Protein AF-A0A350I7C7-F1 (afdb_monomer_lite)

pLDDT: mean 84.11, std 18.0, range [28.62, 98.44]

Radius of gyration: 29.71 Å; chains: 1; bounding box: 109×63×68 Å

Sequence (346 aa):
MQRTIKSIFLLLIISANSYGQNIDKAFFDEANTFFQQYVTEGRVNYKSLQATGDLVPLIIKVEKANLDGTDEETSKAFYLNAYNLYVIYLVLRDYPLQSVQDIPGFFDKNKINVAGNKVTLNQLEKDFILKPFNDSRIHFVLICGAIGCPPITNFAYSPEKLEAQLEQQTRTALNEFTFIRTTGDKTEISQIFKWYIEDFGGTKSRIIDYINNYRSIPISKNTSYYPYDWTLNDTNLTDAPSSEDKKSSTSIGNNERRYVVSSAIPIGSYEIKIFNNLYSQKTGSDGILIDRSSFFTTTITALYGFTNRLNVGINTRWRKVRNHALPSLAFAVFGSGEDGGSRSGF

Secondary structure (DSSP, 8-state):
------------------PPEEP-HHHHHHHHHHHHHHEETTEE-HHHHHHH-THHHHHHHHHHEE-TT--HHHHHHHHHHHHHHHHHHHHHHT-S-S-GGGSTTTTTT-EEEETTEEEEHHHIIIIIIIHHH--GGGGGT---SBTTSPPPPSS---GGGHHHHHHHHHHHHHH-TTTEEEETTEEEE-THHHHTGGGGTSSHHHHHHHHHHH-SSPPPS-EEEPPP--SB-BTTS----SSS---------S--------PPPPTT-EEEEEEEEEEEEEEEETTEEEEEEEEEEEEEEEEEEEETTEEEEEEEEEEEEEEEESS--GGGGG---SSS-EEEE-

Foldseek 3Di:
DDDDDDDDDDDPPPPPPLQQDEDDPVLQVLLLVVLLVAADPLFGALVVCLVPVSLVVSLVNQQRYDCVPPDPLAQQLSLLSNLQSVLSVLPSVVPPDFFCVVPPCQAHPDWGHGNNDTDGSVCSCPVRHCVPPLALLSQQAGDNQFPLGNRHDSHGQDSVCNVVVSLVSLLVQLADCSAWPDDPQEIEHECSCVVPVVSQPNDLVSVQVSSQVRYPDRHDSRYHYDDGTRTGRHPPDPDDPPDDDPDDDDDDDDDDDPPPPDFQDAAADKDKDKDKDKDKDFDDPPPDGWKMKIKIKIKIWMWHRNDRHDIDIDIDMKMKIWMATPPDDSCCSVDDDPGTDMDIDD

Structure (mmCIF, N/CA/C/O backbone):
data_AF-A0A350I7C7-F1
#
_entry.id   AF-A0A350I7C7-F1
#
loop_
_atom_site.group_PDB
_atom_site.id
_atom_site.type_symbol
_atom_site.label_atom_id
_atom_site.label_alt_id
_atom_site.label_comp_id
_atom_site.label_asym_id
_atom_site.label_entity_id
_atom_site.label_seq_id
_atom_site.pdbx_PDB_ins_code
_atom_site.Cartn_x
_atom_site.Cartn_y
_atom_site.Cartn_z
_atom_site.occupancy
_atom_site.B_iso_or_equiv
_atom_site.auth_seq_id
_atom_site.auth_comp_id
_atom_site.auth_asym_id
_atom_site.auth_atom_id
_atom_site.pdbx_PDB_model_num
ATOM 1 N N . MET A 1 1 ? 63.912 -35.005 -32.478 1.00 42.75 1 MET A N 1
ATOM 2 C CA . MET A 1 1 ? 63.649 -33.551 -32.400 1.00 42.75 1 MET A CA 1
ATOM 3 C C . MET A 1 1 ? 62.145 -33.329 -32.581 1.00 42.75 1 MET A C 1
ATOM 5 O O . MET A 1 1 ? 61.678 -33.183 -33.699 1.00 42.75 1 MET A O 1
ATOM 9 N N . GLN A 1 2 ? 61.367 -33.451 -31.498 1.00 40.28 2 GLN A N 1
ATOM 10 C CA . GLN A 1 2 ? 59.903 -33.311 -31.507 1.00 40.28 2 GLN A CA 1
ATOM 11 C C . GLN A 1 2 ? 59.530 -31.829 -31.370 1.00 40.28 2 GLN A C 1
ATOM 13 O O . GLN A 1 2 ? 59.899 -31.189 -30.390 1.00 40.28 2 GLN A O 1
ATOM 18 N N . ARG A 1 3 ? 58.811 -31.282 -32.355 1.00 43.59 3 ARG A N 1
ATOM 19 C CA . ARG A 1 3 ? 58.203 -29.947 -32.282 1.00 43.59 3 ARG A CA 1
ATOM 20 C C . ARG A 1 3 ? 56.790 -30.085 -31.722 1.00 43.59 3 ARG A C 1
ATOM 22 O O . ARG A 1 3 ? 55.897 -30.571 -32.406 1.00 43.59 3 ARG A O 1
ATOM 29 N N . THR A 1 4 ? 56.598 -29.674 -30.476 1.00 46.69 4 THR A N 1
ATOM 30 C CA . THR A 1 4 ? 55.286 -29.538 -29.842 1.00 46.69 4 THR A CA 1
ATOM 31 C C . THR A 1 4 ? 54.652 -28.213 -30.270 1.00 46.69 4 THR A C 1
ATOM 33 O O . THR A 1 4 ? 55.129 -27.137 -29.921 1.00 46.69 4 THR A O 1
ATOM 36 N N . ILE A 1 5 ? 53.574 -28.283 -31.053 1.00 51.66 5 ILE A N 1
ATOM 37 C CA . ILE A 1 5 ? 52.717 -27.132 -31.359 1.00 51.66 5 ILE A CA 1
ATOM 38 C C . ILE A 1 5 ? 51.760 -26.967 -30.174 1.00 51.66 5 ILE A C 1
ATOM 40 O O . ILE A 1 5 ? 50.870 -27.789 -29.968 1.00 51.66 5 ILE A O 1
ATOM 44 N N . LYS A 1 6 ? 51.969 -25.930 -29.358 1.00 45.12 6 LYS A N 1
ATOM 45 C CA . LYS A 1 6 ? 51.008 -25.505 -28.334 1.00 45.12 6 LYS A CA 1
ATOM 46 C C . LYS A 1 6 ? 49.995 -24.568 -28.991 1.00 45.12 6 LYS A C 1
ATOM 48 O O . LYS A 1 6 ? 50.299 -23.400 -29.213 1.00 45.12 6 LYS A O 1
ATOM 53 N N . SER A 1 7 ? 48.807 -25.076 -29.304 1.00 48.84 7 SER A N 1
ATOM 54 C CA . SER A 1 7 ? 47.671 -24.238 -29.697 1.00 48.84 7 SER A CA 1
ATOM 55 C C . SER A 1 7 ? 47.144 -23.500 -28.466 1.00 48.84 7 SER A C 1
ATOM 57 O O . SER A 1 7 ? 46.640 -24.114 -27.528 1.00 48.84 7 SER A O 1
ATOM 59 N N . ILE A 1 8 ? 47.305 -22.179 -28.459 1.00 53.03 8 ILE A N 1
ATOM 60 C CA . ILE A 1 8 ? 46.748 -21.272 -27.453 1.00 53.03 8 ILE A CA 1
ATOM 61 C C . ILE A 1 8 ? 45.269 -21.065 -27.792 1.00 53.03 8 ILE A C 1
ATOM 63 O O . ILE A 1 8 ? 44.942 -20.515 -28.841 1.00 53.03 8 ILE A O 1
ATOM 67 N N . PHE A 1 9 ? 44.377 -21.524 -26.916 1.00 47.03 9 PHE A N 1
ATOM 68 C CA . PHE A 1 9 ? 42.946 -21.237 -26.994 1.00 47.03 9 PHE A CA 1
ATOM 69 C C . PHE A 1 9 ? 42.705 -19.859 -26.360 1.00 47.03 9 PHE A C 1
ATOM 71 O O . PHE A 1 9 ? 42.801 -19.706 -25.143 1.00 47.03 9 PHE A O 1
ATOM 78 N N . LEU A 1 10 ? 42.456 -18.839 -27.183 1.00 47.00 10 LEU A N 1
ATOM 79 C CA . LEU A 1 10 ? 42.085 -17.503 -26.719 1.00 47.00 10 LEU A CA 1
ATOM 80 C C . LEU A 1 10 ? 40.596 -17.518 -26.345 1.00 47.00 10 LEU A C 1
ATOM 82 O O . LEU A 1 10 ? 39.730 -17.523 -27.218 1.00 47.00 10 LEU A O 1
ATOM 86 N N . LEU A 1 11 ? 40.299 -17.567 -25.045 1.00 46.19 11 LEU A N 1
ATOM 87 C CA . LEU A 1 11 ? 38.938 -17.463 -24.526 1.00 46.19 11 LEU A CA 1
ATOM 88 C C . LEU A 1 11 ? 38.479 -16.000 -24.649 1.00 46.19 11 LEU A C 1
ATOM 90 O O . LEU A 1 11 ? 38.902 -15.141 -23.877 1.00 46.19 11 LEU A O 1
ATOM 94 N N . LEU A 1 12 ? 37.648 -15.707 -25.650 1.00 46.69 12 LEU A N 1
ATOM 95 C CA . LEU A 1 12 ? 37.041 -14.390 -25.830 1.00 46.69 12 LEU A CA 1
ATOM 96 C C . LEU A 1 12 ? 35.947 -14.208 -24.761 1.00 46.69 12 LEU A C 1
ATOM 98 O O . LEU A 1 12 ? 34.833 -14.709 -24.906 1.00 46.69 12 LEU A O 1
ATOM 102 N N . ILE A 1 13 ? 36.271 -13.531 -23.659 1.00 49.91 13 ILE A N 1
ATOM 103 C CA . ILE A 1 13 ? 35.278 -13.121 -22.659 1.00 49.91 13 ILE A CA 1
ATOM 104 C C . ILE A 1 13 ? 34.537 -11.914 -23.237 1.00 49.91 13 ILE A C 1
ATOM 106 O O . ILE A 1 13 ? 35.019 -10.785 -23.171 1.00 49.91 13 ILE A O 1
ATOM 110 N N . ILE A 1 14 ? 33.375 -12.158 -23.841 1.00 50.31 14 ILE A N 1
ATOM 111 C CA . ILE A 1 14 ? 32.436 -11.098 -24.213 1.00 50.31 14 ILE A CA 1
ATOM 112 C C . ILE A 1 14 ? 31.751 -10.648 -22.920 1.00 50.31 14 ILE A C 1
ATOM 114 O O . ILE A 1 14 ? 30.782 -11.257 -22.469 1.00 50.31 14 ILE A O 1
ATOM 118 N N . SER A 1 15 ? 32.275 -9.600 -22.288 1.00 47.41 15 SER A N 1
ATOM 119 C CA . SER A 1 15 ? 31.561 -8.883 -21.235 1.00 47.41 15 SER A CA 1
ATOM 120 C C . SER A 1 15 ? 30.437 -8.071 -21.879 1.00 47.41 15 SER A C 1
ATOM 122 O O . SER A 1 15 ? 30.645 -6.979 -22.404 1.00 47.41 15 SER A O 1
ATOM 124 N N . ALA A 1 16 ? 29.221 -8.616 -21.862 1.00 46.81 16 ALA A N 1
ATOM 125 C CA . ALA A 1 16 ? 28.029 -7.838 -22.160 1.00 46.81 16 ALA A CA 1
ATOM 126 C C . ALA A 1 16 ? 27.806 -6.845 -21.009 1.00 46.81 16 ALA A C 1
ATOM 128 O O . ALA A 1 16 ? 27.255 -7.201 -19.967 1.00 46.81 16 ALA A O 1
ATOM 129 N N . ASN A 1 17 ? 28.257 -5.601 -21.182 1.00 44.72 17 ASN A N 1
ATOM 130 C CA . ASN A 1 17 ? 27.820 -4.503 -20.327 1.00 44.72 17 ASN A CA 1
ATOM 131 C C . ASN A 1 17 ? 26.314 -4.325 -20.559 1.00 44.72 17 ASN A C 1
A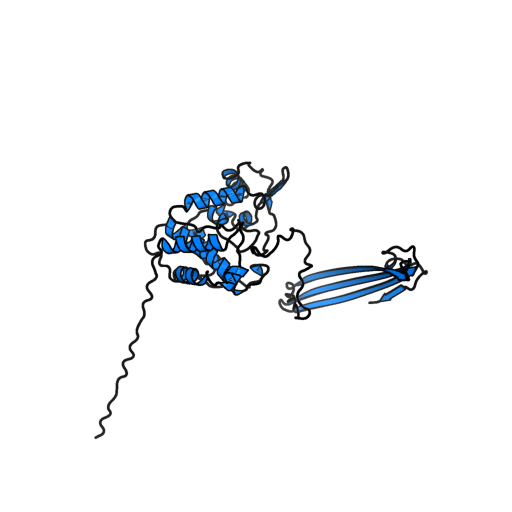TOM 133 O O . ASN A 1 17 ? 25.891 -3.849 -21.612 1.00 44.72 17 ASN A O 1
ATOM 137 N N . SER A 1 18 ? 25.496 -4.771 -19.605 1.00 49.12 18 SER A N 1
ATOM 138 C CA . SER A 1 18 ? 24.079 -4.417 -19.586 1.00 49.12 18 SER A CA 1
ATOM 139 C C . SER A 1 18 ? 23.982 -2.963 -19.145 1.00 49.12 18 SER A C 1
ATOM 141 O O . SER A 1 18 ? 24.075 -2.669 -17.958 1.00 49.12 18 SER A O 1
ATOM 143 N N . TYR A 1 19 ? 23.854 -2.052 -20.106 1.00 58.09 19 TYR A N 1
ATOM 144 C CA . TYR A 1 19 ? 23.500 -0.668 -19.817 1.00 58.09 19 TYR A CA 1
ATOM 145 C C . TYR A 1 19 ? 22.056 -0.646 -19.303 1.00 58.09 19 TYR A C 1
ATOM 147 O O . TYR A 1 19 ? 21.160 -1.187 -19.960 1.00 58.09 19 TYR A O 1
ATOM 155 N N . GLY A 1 20 ? 21.842 -0.078 -18.114 1.00 60.91 20 GLY A N 1
ATOM 156 C CA . GLY A 1 20 ? 20.496 0.181 -17.607 1.00 60.91 20 GLY A CA 1
ATOM 157 C C . GLY A 1 20 ? 19.738 1.082 -18.581 1.00 60.91 20 GLY A C 1
ATOM 158 O O . GLY A 1 20 ? 20.328 1.963 -19.209 1.00 60.91 20 GLY A O 1
ATOM 159 N N . GLN A 1 21 ? 18.444 0.829 -18.756 1.00 76.12 21 GLN A N 1
ATOM 160 C CA . GLN A 1 21 ? 17.600 1.660 -19.610 1.00 76.12 21 GLN A CA 1
ATOM 161 C C . GLN A 1 21 ? 17.190 2.893 -18.814 1.00 76.12 21 GLN A C 1
ATOM 163 O O . GLN A 1 21 ? 16.635 2.757 -17.723 1.00 76.12 21 GLN A O 1
ATOM 168 N N . ASN A 1 22 ? 17.473 4.083 -19.346 1.00 83.81 22 ASN A N 1
ATOM 169 C CA . ASN A 1 22 ? 17.007 5.321 -18.731 1.00 83.81 22 ASN A CA 1
ATOM 170 C C . ASN A 1 22 ? 15.485 5.276 -18.615 1.00 83.81 22 ASN A C 1
ATOM 172 O O . ASN A 1 22 ? 14.801 4.903 -19.570 1.00 83.81 22 ASN A O 1
ATOM 176 N N . ILE A 1 23 ? 14.975 5.644 -17.443 1.00 89.00 23 ILE A N 1
ATOM 177 C CA . ILE A 1 23 ? 13.536 5.768 -17.257 1.00 89.00 23 ILE A CA 1
ATOM 178 C C . ILE A 1 23 ? 13.017 6.936 -18.082 1.00 89.00 23 ILE A C 1
ATOM 180 O O . ILE A 1 23 ? 13.566 8.036 -18.062 1.00 89.00 23 ILE A O 1
ATOM 184 N N . ASP A 1 24 ? 11.955 6.664 -18.828 1.00 86.81 24 ASP A N 1
ATOM 185 C CA . ASP A 1 24 ? 11.318 7.600 -19.730 1.00 86.81 24 ASP A CA 1
ATOM 186 C C . ASP A 1 24 ? 9.796 7.595 -19.540 1.00 86.81 24 ASP A C 1
ATOM 188 O O . ASP A 1 24 ? 9.221 6.840 -18.748 1.00 86.81 24 ASP A O 1
ATOM 192 N N . LYS A 1 25 ? 9.124 8.456 -20.304 1.00 91.12 25 LYS A N 1
ATOM 193 C CA . LYS A 1 25 ? 7.667 8.580 -20.285 1.00 91.12 25 LYS A CA 1
ATOM 194 C C . LYS A 1 25 ? 6.950 7.258 -20.607 1.00 91.12 25 LYS A C 1
ATOM 196 O O . LYS A 1 25 ? 5.861 7.021 -20.086 1.00 91.12 25 LYS A O 1
ATOM 201 N N . ALA A 1 26 ? 7.552 6.388 -21.422 1.00 94.25 26 ALA A N 1
ATOM 202 C CA . ALA A 1 26 ? 6.921 5.141 -21.841 1.00 94.25 26 ALA A CA 1
ATOM 203 C C . ALA A 1 26 ? 6.707 4.185 -20.661 1.00 94.25 26 ALA A C 1
ATOM 205 O O . ALA A 1 26 ? 5.665 3.537 -20.589 1.00 94.25 26 ALA A O 1
ATOM 206 N N . PHE A 1 27 ? 7.638 4.133 -19.699 1.00 96.56 27 PHE A N 1
ATOM 207 C CA . PHE A 1 27 ? 7.435 3.358 -18.470 1.00 96.56 27 PHE A CA 1
ATOM 208 C C . PHE A 1 27 ? 6.174 3.800 -17.712 1.00 96.56 27 PHE A C 1
ATOM 210 O O . PHE A 1 27 ? 5.351 2.960 -17.347 1.00 96.56 27 PHE A O 1
ATOM 217 N N . PHE A 1 28 ? 5.998 5.107 -17.506 1.00 97.75 28 PHE A N 1
ATOM 218 C CA . PHE A 1 28 ? 4.852 5.642 -16.767 1.00 97.75 28 PHE A CA 1
ATOM 219 C C . PHE A 1 28 ? 3.529 5.432 -17.512 1.00 97.75 28 PHE A C 1
ATOM 221 O O . PHE A 1 28 ? 2.530 5.077 -16.887 1.00 97.75 28 PHE A O 1
ATOM 228 N N . ASP A 1 29 ? 3.517 5.591 -18.838 1.00 97.75 29 ASP A N 1
ATOM 229 C CA . ASP A 1 29 ? 2.324 5.365 -19.665 1.00 97.75 29 ASP A CA 1
ATOM 230 C C . ASP A 1 29 ? 1.901 3.882 -19.671 1.00 97.75 29 ASP A C 1
ATOM 232 O O . ASP A 1 29 ? 0.713 3.560 -19.552 1.00 97.75 29 ASP A O 1
ATOM 236 N N . GLU A 1 30 ? 2.864 2.962 -19.764 1.00 97.69 30 GLU A N 1
ATOM 237 C CA . GLU A 1 30 ? 2.604 1.520 -19.699 1.00 97.69 30 GLU A CA 1
ATOM 238 C C . GLU A 1 30 ? 2.144 1.087 -18.305 1.00 97.69 30 GLU A C 1
ATOM 240 O O . GLU A 1 30 ? 1.166 0.349 -18.187 1.00 97.69 30 GLU A O 1
ATOM 245 N N . ALA A 1 31 ? 2.787 1.586 -17.242 1.00 97.94 31 ALA A N 1
ATOM 246 C CA . ALA A 1 31 ? 2.350 1.339 -15.871 1.00 97.94 31 ALA A CA 1
ATOM 247 C C . ALA A 1 31 ? 0.932 1.884 -15.642 1.00 97.94 31 ALA A C 1
ATOM 249 O O . ALA A 1 31 ? 0.103 1.223 -15.020 1.00 97.94 31 ALA A O 1
ATOM 250 N N . ASN A 1 32 ? 0.613 3.061 -16.189 1.00 98.19 32 ASN A N 1
ATOM 251 C CA . ASN A 1 32 ? -0.726 3.629 -16.102 1.00 98.19 32 ASN A CA 1
ATOM 252 C C . ASN A 1 32 ? -1.760 2.745 -16.807 1.00 98.19 32 ASN A C 1
ATOM 254 O O . ASN A 1 32 ? -2.805 2.455 -16.232 1.00 98.19 32 ASN A O 1
ATOM 258 N N . THR A 1 33 ? -1.453 2.283 -18.020 1.00 97.94 33 THR A N 1
ATOM 259 C CA . THR A 1 33 ? -2.317 1.361 -18.775 1.00 97.94 33 THR A CA 1
ATOM 260 C C . THR A 1 33 ? -2.553 0.070 -17.991 1.00 97.94 33 THR A C 1
ATOM 262 O O . THR A 1 33 ? -3.688 -0.387 -17.869 1.00 97.94 33 THR A O 1
ATOM 265 N N . PHE A 1 34 ? -1.498 -0.474 -17.381 1.00 97.88 34 PHE A N 1
ATOM 266 C CA . PHE A 1 34 ? -1.583 -1.644 -16.517 1.00 97.88 34 PHE A CA 1
ATOM 267 C C . PHE A 1 34 ? -2.532 -1.422 -15.331 1.00 97.88 34 PHE A C 1
ATOM 269 O O . PHE A 1 34 ? -3.446 -2.220 -15.121 1.00 97.88 34 PHE A O 1
ATOM 276 N N . PHE A 1 35 ? -2.368 -0.332 -14.573 1.00 97.31 35 PHE A N 1
ATOM 277 C CA . PHE A 1 35 ? -3.246 -0.062 -13.432 1.00 97.31 35 PHE A CA 1
ATOM 278 C C . PHE A 1 35 ? -4.694 0.181 -13.871 1.00 97.31 35 PHE A C 1
ATOM 280 O O . PHE A 1 35 ? -5.605 -0.332 -13.231 1.00 97.31 35 PHE A O 1
ATOM 287 N N . GLN A 1 36 ? -4.929 0.874 -14.986 1.00 96.62 36 GLN A N 1
ATOM 288 C CA . GLN A 1 36 ? -6.281 1.079 -15.522 1.00 96.62 36 GLN A CA 1
ATOM 289 C C . GLN A 1 36 ? -6.973 -0.233 -15.901 1.00 96.62 36 GLN A C 1
ATOM 291 O O . GLN A 1 36 ? -8.180 -0.369 -15.716 1.00 96.62 36 GLN A O 1
ATOM 296 N N . GLN A 1 37 ? -6.216 -1.193 -16.431 1.00 96.38 37 GLN A N 1
ATOM 297 C CA . GLN A 1 37 ? -6.746 -2.479 -16.872 1.00 96.38 37 GLN A CA 1
ATOM 298 C C . GLN A 1 37 ? -7.011 -3.441 -15.708 1.00 96.38 37 GLN A C 1
ATOM 300 O O . GLN A 1 37 ? -7.988 -4.189 -15.740 1.00 96.38 37 GLN A O 1
ATOM 305 N N . TYR A 1 38 ? -6.140 -3.448 -14.696 1.00 95.94 38 TYR A N 1
ATOM 306 C CA . TYR A 1 38 ? -6.142 -4.476 -13.651 1.00 95.94 38 TYR A CA 1
ATOM 307 C C . TYR A 1 38 ? -6.620 -4.000 -12.284 1.00 95.94 38 TYR A C 1
ATOM 309 O O . TYR A 1 38 ? -6.814 -4.842 -11.406 1.00 95.94 38 TYR A O 1
ATOM 317 N N . VAL A 1 39 ? -6.825 -2.696 -12.088 1.00 94.75 39 VAL A N 1
ATOM 318 C CA . VAL A 1 39 ? -7.320 -2.137 -10.828 1.00 94.75 39 VAL A CA 1
ATOM 319 C C . VAL A 1 39 ? -8.720 -1.574 -11.004 1.00 94.75 39 VAL A C 1
ATOM 321 O O . VAL A 1 39 ? -8.991 -0.756 -11.880 1.00 94.75 39 VAL A O 1
ATOM 324 N N . THR A 1 40 ? -9.631 -1.989 -10.134 1.00 91.50 40 THR A N 1
ATOM 325 C CA . THR A 1 40 ? -11.010 -1.498 -10.095 1.00 91.50 40 THR A CA 1
ATOM 326 C C . THR A 1 40 ? -11.436 -1.364 -8.640 1.00 91.50 40 THR A C 1
ATOM 328 O O . THR A 1 40 ? -11.191 -2.267 -7.846 1.00 91.50 40 THR A O 1
ATOM 331 N N . GLU A 1 41 ? -12.020 -0.216 -8.281 1.00 85.81 41 GLU A N 1
ATOM 332 C CA . GLU A 1 41 ? -12.527 0.062 -6.923 1.00 85.81 41 GLU A CA 1
ATOM 333 C C . GLU A 1 41 ? -11.509 -0.231 -5.803 1.00 85.81 41 GLU A C 1
ATOM 335 O O . GLU A 1 41 ? -11.836 -0.792 -4.759 1.00 85.81 41 GLU A O 1
ATOM 340 N N . GLY A 1 42 ? -10.236 0.120 -6.019 1.00 86.44 42 GLY A N 1
ATOM 341 C CA . GLY A 1 42 ? -9.201 -0.091 -5.005 1.00 86.44 42 GLY A CA 1
ATOM 342 C C . GLY A 1 42 ? -8.706 -1.530 -4.870 1.00 86.44 42 GLY A C 1
ATOM 343 O O . GLY A 1 42 ? -8.018 -1.840 -3.896 1.00 86.44 42 GLY A O 1
ATOM 344 N N . ARG A 1 43 ? -9.042 -2.412 -5.819 1.00 91.38 43 ARG A N 1
ATOM 345 C CA . ARG A 1 43 ? -8.697 -3.841 -5.808 1.00 91.38 43 ARG A CA 1
ATOM 346 C C . ARG A 1 43 ? -8.057 -4.273 -7.111 1.00 91.38 43 ARG A C 1
ATOM 348 O O . ARG A 1 43 ? -8.335 -3.707 -8.163 1.00 91.38 43 ARG A O 1
ATOM 355 N N . VAL A 1 44 ? -7.233 -5.313 -7.040 1.00 94.19 44 VAL A N 1
ATOM 356 C CA . VAL A 1 44 ? -6.503 -5.863 -8.185 1.00 94.19 44 VAL A CA 1
ATOM 357 C C . VAL A 1 44 ? -7.200 -7.124 -8.695 1.00 94.19 44 VAL A C 1
ATOM 359 O O . VAL A 1 44 ? -7.584 -8.002 -7.921 1.00 94.19 44 VAL A O 1
ATOM 362 N N . ASN A 1 45 ? -7.338 -7.253 -10.012 1.00 94.56 45 ASN A N 1
ATOM 363 C CA . ASN A 1 45 ? -7.839 -8.464 -10.657 1.00 94.56 45 ASN A CA 1
ATOM 364 C C . ASN A 1 45 ? -6.710 -9.483 -10.876 1.00 94.56 45 ASN A C 1
ATOM 366 O O . ASN A 1 45 ? -6.243 -9.706 -11.997 1.00 94.56 45 ASN A O 1
ATOM 370 N N . TYR A 1 46 ? -6.270 -10.110 -9.780 1.00 94.12 46 TYR A N 1
ATOM 371 C CA . TYR A 1 46 ? -5.177 -11.088 -9.791 1.00 94.12 46 TYR A CA 1
ATOM 372 C C . TYR A 1 46 ? -5.461 -12.287 -10.700 1.00 94.12 46 TYR A C 1
ATOM 374 O O . TYR A 1 46 ? -4.563 -12.752 -11.401 1.00 94.12 46 TYR A O 1
ATOM 382 N N . LYS A 1 47 ? -6.716 -12.749 -10.753 1.00 92.06 47 LYS A N 1
ATOM 383 C CA . LYS A 1 47 ? -7.131 -13.864 -11.611 1.00 92.06 47 LYS A CA 1
ATOM 384 C C . LYS A 1 47 ? -6.912 -13.571 -13.095 1.00 92.06 47 LYS A C 1
ATOM 386 O O . LYS A 1 47 ? -6.367 -14.412 -13.805 1.00 92.06 47 LYS A O 1
ATOM 391 N N . SER A 1 48 ? -7.331 -12.395 -13.571 1.00 92.31 48 SER A N 1
ATOM 392 C CA . SER A 1 48 ? -7.104 -12.003 -14.967 1.00 92.31 48 SER A CA 1
ATOM 393 C C . SER A 1 48 ? -5.617 -11.841 -15.256 1.00 92.31 48 SER A C 1
ATOM 395 O O . SER A 1 48 ? -5.141 -12.268 -16.303 1.00 92.31 48 SER A O 1
ATOM 397 N N . LEU A 1 49 ? -4.879 -11.252 -14.317 1.00 92.25 49 LEU A N 1
ATOM 398 C CA . LEU A 1 49 ? -3.464 -10.967 -14.495 1.00 92.25 49 LEU A CA 1
ATOM 399 C C . LEU A 1 49 ? -2.592 -12.236 -14.517 1.00 92.25 49 LEU A C 1
ATOM 401 O O . LEU A 1 49 ? -1.626 -12.305 -15.275 1.00 92.25 49 LEU A O 1
ATOM 405 N N . GLN A 1 50 ? -2.963 -13.269 -13.750 1.00 91.00 50 GLN A N 1
ATOM 406 C CA . GLN A 1 50 ? -2.316 -14.586 -13.799 1.00 91.00 50 GLN A CA 1
ATOM 407 C C . GLN A 1 50 ? -2.450 -15.247 -15.184 1.00 91.00 50 GLN A C 1
ATOM 409 O O . GLN A 1 50 ? -1.565 -15.999 -15.585 1.00 91.00 50 GLN A O 1
ATOM 414 N N . ALA A 1 51 ? -3.530 -14.967 -15.921 1.00 87.69 51 ALA A N 1
ATOM 415 C CA . ALA A 1 51 ? -3.773 -15.554 -17.236 1.00 87.69 51 ALA A CA 1
ATOM 416 C C . ALA A 1 51 ? -3.013 -14.849 -18.374 1.00 87.69 51 ALA A C 1
ATOM 418 O O . ALA A 1 51 ? -2.633 -15.506 -19.341 1.00 87.69 51 ALA A O 1
ATOM 419 N N . THR A 1 52 ? -2.805 -13.533 -18.278 1.00 91.25 52 THR A N 1
ATOM 420 C CA . THR A 1 52 ? -2.184 -12.727 -19.346 1.00 91.25 52 THR A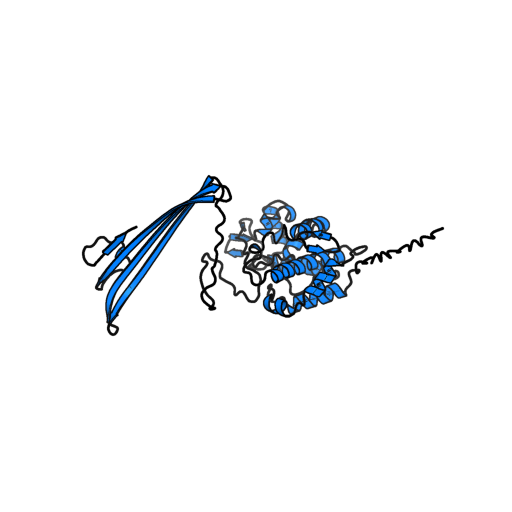 CA 1
ATOM 421 C C . THR A 1 52 ? -0.671 -12.595 -19.192 1.00 91.25 52 THR A C 1
ATOM 423 O O . THR A 1 52 ? 0.053 -12.632 -20.183 1.00 91.25 52 THR A O 1
ATOM 426 N N . GLY A 1 53 ? -0.171 -12.481 -17.955 1.00 88.94 53 GLY A N 1
ATOM 427 C CA . GLY A 1 53 ? 1.252 -12.254 -17.686 1.00 88.94 53 GLY A CA 1
ATOM 428 C C . GLY A 1 53 ? 1.727 -10.818 -17.951 1.00 88.94 53 GLY A C 1
ATOM 429 O O . GLY A 1 53 ? 2.933 -10.569 -17.945 1.00 88.94 53 GLY A O 1
ATOM 430 N N . ASP A 1 54 ? 0.803 -9.868 -18.124 1.00 93.12 54 ASP A N 1
ATOM 431 C CA . ASP A 1 54 ? 1.084 -8.478 -18.530 1.00 93.12 54 ASP A CA 1
ATOM 432 C C . ASP A 1 54 ? 1.984 -7.697 -17.555 1.00 93.12 54 ASP A C 1
ATOM 434 O O . ASP A 1 54 ? 2.560 -6.674 -17.918 1.00 93.12 54 ASP A O 1
ATOM 438 N N . LEU A 1 55 ? 2.145 -8.173 -16.316 1.00 96.00 55 LEU A N 1
ATOM 439 C CA . LEU A 1 55 ? 3.021 -7.546 -15.323 1.00 96.00 55 LEU A CA 1
ATOM 440 C C . LEU A 1 55 ? 4.515 -7.785 -15.600 1.00 96.00 55 LEU A C 1
ATOM 442 O O . LEU A 1 55 ? 5.352 -6.961 -15.237 1.00 96.00 55 LEU A O 1
ATOM 446 N N . VAL A 1 56 ? 4.878 -8.905 -16.233 1.00 95.94 56 VAL A N 1
ATOM 447 C CA . VAL A 1 56 ? 6.286 -9.319 -16.380 1.00 95.94 56 VAL A CA 1
ATOM 448 C C . VAL A 1 56 ? 7.132 -8.293 -17.154 1.00 95.94 56 VAL A C 1
ATOM 450 O O . VAL A 1 56 ? 8.222 -7.966 -16.676 1.00 95.94 56 VAL A O 1
ATOM 453 N N . PRO A 1 57 ? 6.676 -7.726 -18.291 1.00 95.88 57 PRO A N 1
ATOM 454 C CA . PRO A 1 57 ? 7.432 -6.692 -19.001 1.00 95.88 57 PRO A CA 1
ATOM 455 C C . PRO A 1 57 ? 7.722 -5.450 -18.148 1.00 95.88 57 PRO A C 1
ATOM 457 O O . PRO A 1 57 ? 8.839 -4.932 -18.187 1.00 95.88 57 PRO A O 1
ATOM 460 N N . LEU A 1 58 ? 6.756 -5.007 -17.336 1.00 97.19 58 LEU A N 1
ATOM 461 C CA . LEU A 1 58 ? 6.930 -3.868 -16.432 1.00 97.19 58 LEU A CA 1
ATOM 462 C C . LEU A 1 58 ? 7.953 -4.168 -15.336 1.00 97.19 58 LEU A C 1
ATOM 464 O O . LEU A 1 58 ? 8.811 -3.332 -15.064 1.00 97.19 58 LEU A O 1
ATOM 468 N N . ILE A 1 59 ? 7.922 -5.373 -14.759 1.00 97.94 59 ILE A N 1
ATOM 469 C CA . ILE A 1 59 ? 8.926 -5.795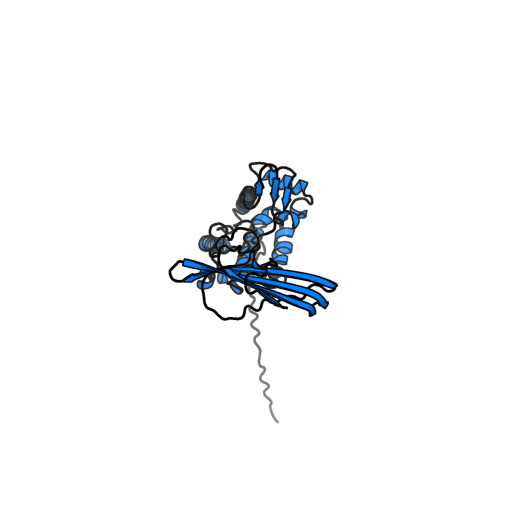 -13.775 1.00 97.94 59 ILE A CA 1
ATOM 470 C C . ILE A 1 59 ? 10.325 -5.774 -14.393 1.00 97.94 59 ILE A C 1
ATOM 472 O O . ILE A 1 59 ? 11.228 -5.186 -13.811 1.00 97.94 59 ILE A O 1
ATOM 476 N N . ILE A 1 60 ? 10.508 -6.289 -15.613 1.00 96.44 60 ILE A N 1
ATOM 477 C CA . ILE A 1 60 ? 11.812 -6.246 -16.299 1.00 96.44 60 ILE A CA 1
ATOM 478 C C . ILE A 1 60 ? 12.309 -4.802 -16.487 1.00 96.44 60 ILE A C 1
ATOM 480 O O . ILE A 1 60 ? 13.510 -4.549 -16.357 1.00 96.44 60 ILE A O 1
ATOM 484 N N . LYS A 1 61 ? 11.414 -3.849 -16.782 1.00 97.06 61 LYS A N 1
ATOM 485 C CA . LYS A 1 61 ? 11.770 -2.424 -16.872 1.00 97.06 61 LYS A CA 1
ATOM 486 C C . LYS A 1 61 ? 12.191 -1.854 -15.520 1.00 97.06 61 LYS A C 1
ATOM 488 O O . LYS A 1 61 ? 13.217 -1.186 -15.455 1.00 97.06 61 LYS A O 1
ATOM 493 N N . VAL A 1 62 ? 11.464 -2.169 -14.445 1.00 97.88 62 VAL A N 1
ATOM 494 C CA . VAL A 1 62 ? 11.831 -1.769 -13.074 1.00 97.88 62 VAL A CA 1
ATOM 495 C C . VAL A 1 62 ? 13.205 -2.324 -12.684 1.00 97.88 62 VAL A C 1
ATOM 497 O O . VAL A 1 62 ? 14.021 -1.605 -12.108 1.00 97.88 62 VAL A O 1
ATOM 500 N N . GLU A 1 63 ? 13.498 -3.578 -13.027 1.00 97.25 63 GLU A N 1
ATOM 501 C CA . GLU A 1 63 ? 14.780 -4.220 -12.713 1.00 97.25 63 GLU A CA 1
ATOM 502 C C . GLU A 1 63 ? 15.965 -3.543 -13.410 1.00 97.25 63 GLU A C 1
ATOM 504 O O . GLU A 1 63 ? 17.030 -3.384 -12.808 1.00 97.25 63 GLU A O 1
ATOM 509 N N . LYS A 1 64 ? 15.776 -3.147 -14.676 1.00 95.56 64 LYS A N 1
ATOM 510 C CA . LYS A 1 64 ? 16.816 -2.583 -15.555 1.00 95.56 64 LYS A CA 1
ATOM 511 C C . LYS A 1 64 ? 16.866 -1.058 -15.570 1.00 95.56 64 LYS A C 1
ATOM 513 O O . LYS A 1 64 ? 17.667 -0.502 -16.321 1.00 95.56 64 LYS A O 1
ATOM 518 N N . ALA A 1 65 ? 16.008 -0.403 -14.799 1.00 95.88 65 ALA A N 1
ATOM 519 C CA . ALA A 1 65 ? 15.917 1.043 -14.728 1.00 95.88 65 ALA A CA 1
ATOM 520 C C . ALA A 1 65 ? 17.269 1.678 -14.379 1.00 95.88 65 ALA A C 1
ATOM 522 O O . ALA A 1 65 ? 17.956 1.227 -13.462 1.00 95.88 65 ALA A O 1
ATOM 523 N N . ASN A 1 66 ? 17.621 2.745 -15.090 1.00 93.62 66 ASN A N 1
ATOM 524 C CA . ASN A 1 66 ? 18.669 3.674 -14.701 1.00 93.62 66 ASN A CA 1
ATOM 525 C C . ASN A 1 66 ? 18.032 5.010 -14.301 1.00 93.62 66 ASN A C 1
ATOM 527 O O . ASN A 1 66 ? 17.269 5.586 -15.080 1.00 93.62 66 ASN A O 1
ATOM 531 N N . LEU A 1 67 ? 18.350 5.471 -13.092 1.00 93.25 67 LEU A N 1
ATOM 532 C CA . LEU A 1 67 ? 17.865 6.727 -12.512 1.00 93.25 67 LEU A CA 1
ATOM 533 C C . LEU A 1 67 ? 18.962 7.803 -12.451 1.00 93.25 67 LEU A C 1
ATOM 535 O O . LEU A 1 67 ? 18.759 8.871 -11.877 1.00 93.25 67 LEU A O 1
ATOM 539 N N . ASP A 1 68 ? 20.137 7.543 -13.025 1.00 90.94 68 ASP A N 1
ATOM 540 C CA . ASP A 1 68 ? 21.216 8.524 -13.062 1.00 90.94 68 ASP A CA 1
ATOM 541 C C . ASP A 1 68 ? 20.770 9.791 -13.807 1.00 90.94 68 ASP A C 1
ATOM 543 O O . ASP A 1 68 ? 20.408 9.756 -14.983 1.00 90.94 68 ASP A O 1
ATOM 547 N N . GLY A 1 69 ? 20.820 10.929 -13.113 1.00 88.06 69 GLY A N 1
ATOM 548 C CA . GLY A 1 69 ? 20.472 12.233 -13.679 1.00 88.06 69 GLY A CA 1
ATOM 549 C C . GLY A 1 69 ? 18.972 12.526 -13.780 1.00 88.06 69 GLY A C 1
ATOM 550 O O . GLY A 1 69 ? 18.621 13.549 -14.364 1.00 88.06 69 GLY A O 1
ATOM 551 N N . THR A 1 70 ? 18.094 11.684 -13.221 1.00 93.44 70 THR A N 1
ATOM 552 C CA . THR A 1 70 ? 16.662 12.009 -13.101 1.00 93.44 70 THR A CA 1
ATOM 553 C C . THR A 1 70 ? 16.416 13.017 -11.978 1.00 93.44 70 THR A C 1
ATOM 555 O O . THR A 1 70 ? 17.095 12.969 -10.950 1.00 93.44 70 THR A O 1
ATOM 558 N N . ASP A 1 71 ? 15.420 13.889 -12.144 1.00 95.00 71 ASP A N 1
ATOM 559 C CA . ASP A 1 71 ? 14.931 14.755 -11.065 1.00 95.00 71 ASP A CA 1
ATOM 560 C C . ASP A 1 71 ? 14.234 13.967 -9.935 1.00 95.00 71 ASP A C 1
ATOM 562 O O . ASP A 1 71 ? 14.008 12.751 -10.021 1.00 95.00 71 ASP A O 1
ATOM 566 N N . GLU A 1 72 ? 13.952 14.663 -8.830 1.00 95.50 72 GLU A N 1
ATOM 567 C CA . GLU A 1 72 ? 13.378 14.067 -7.623 1.00 95.50 72 GLU A CA 1
ATOM 568 C C . GLU A 1 72 ? 11.980 13.500 -7.891 1.00 95.50 72 GLU A C 1
ATOM 570 O O . GLU A 1 72 ? 11.684 12.378 -7.479 1.00 95.50 72 GLU A O 1
ATOM 575 N N . GLU A 1 73 ? 11.142 14.229 -8.628 1.00 96.31 73 GLU A N 1
ATOM 576 C CA . GLU A 1 73 ? 9.784 13.834 -8.986 1.00 96.31 73 GLU A CA 1
ATOM 577 C C . GLU A 1 73 ? 9.776 12.567 -9.844 1.00 96.31 73 GLU A C 1
ATOM 579 O O . GLU A 1 73 ? 8.975 11.658 -9.608 1.00 96.31 73 GLU A O 1
ATOM 584 N N . THR A 1 74 ? 10.703 12.456 -10.794 1.00 97.12 74 THR A N 1
ATOM 585 C CA . THR A 1 74 ? 10.869 11.274 -11.640 1.00 97.12 74 THR A CA 1
ATOM 586 C C . THR A 1 74 ? 11.315 10.068 -10.833 1.00 97.12 74 THR A C 1
ATOM 588 O O . THR A 1 74 ? 10.720 8.993 -10.949 1.00 97.12 74 THR A O 1
ATOM 591 N N . SER A 1 75 ? 12.312 10.247 -9.967 1.00 97.19 75 SER A N 1
ATOM 592 C CA . SER A 1 75 ? 12.795 9.196 -9.070 1.00 97.19 75 SER A CA 1
ATOM 593 C C . SER A 1 75 ? 11.691 8.719 -8.118 1.00 97.19 75 SER A C 1
ATOM 595 O O . SER A 1 75 ? 11.426 7.520 -8.003 1.00 97.19 75 SER A O 1
ATOM 597 N N . LYS A 1 76 ? 10.965 9.654 -7.495 1.00 98.12 76 LYS A N 1
ATOM 598 C CA . LYS A 1 76 ? 9.857 9.368 -6.577 1.00 98.12 76 LYS A CA 1
ATOM 599 C C . LYS A 1 76 ? 8.725 8.638 -7.283 1.00 98.12 76 LYS A C 1
ATOM 601 O O . LYS A 1 76 ? 8.324 7.567 -6.834 1.00 98.12 76 LYS A O 1
ATOM 606 N N . ALA A 1 77 ? 8.252 9.152 -8.418 1.00 98.12 77 ALA A N 1
ATOM 607 C CA . ALA A 1 77 ? 7.218 8.500 -9.216 1.00 98.12 77 ALA A CA 1
ATOM 608 C C . ALA A 1 77 ? 7.637 7.080 -9.631 1.00 98.12 77 ALA A C 1
ATOM 610 O O . ALA A 1 77 ? 6.842 6.143 -9.522 1.00 98.12 77 ALA A O 1
ATOM 611 N N . PHE A 1 78 ? 8.890 6.890 -10.058 1.00 98.44 78 PHE A N 1
ATOM 612 C CA . PHE A 1 78 ? 9.415 5.568 -10.389 1.00 98.44 78 PHE A CA 1
ATOM 613 C C . PHE A 1 78 ? 9.342 4.615 -9.192 1.00 98.44 78 PHE A C 1
ATOM 615 O O . PHE A 1 78 ? 8.756 3.539 -9.318 1.00 98.44 78 PHE A O 1
ATOM 622 N N . TYR A 1 79 ? 9.881 4.997 -8.030 1.00 98.44 79 TYR A N 1
ATOM 623 C CA . TYR A 1 79 ? 9.928 4.103 -6.873 1.00 98.44 79 TYR A CA 1
ATOM 624 C C . TYR A 1 79 ? 8.542 3.770 -6.307 1.00 98.44 79 TYR A C 1
ATOM 626 O O . TYR A 1 79 ? 8.316 2.620 -5.923 1.00 98.44 79 TYR A O 1
ATOM 634 N N . LEU A 1 80 ? 7.598 4.720 -6.306 1.00 98.31 80 LEU A N 1
ATOM 635 C CA . LEU A 1 80 ? 6.213 4.459 -5.894 1.00 98.31 80 LEU A CA 1
ATOM 636 C C . LEU A 1 80 ? 5.557 3.399 -6.792 1.00 98.31 80 LEU A C 1
ATOM 638 O O . LEU A 1 80 ? 4.988 2.422 -6.300 1.00 98.31 80 LEU A O 1
ATOM 642 N N . ASN A 1 81 ? 5.684 3.547 -8.115 1.00 98.31 81 ASN A N 1
ATOM 643 C CA . ASN A 1 81 ? 5.152 2.560 -9.054 1.00 98.31 81 ASN A CA 1
ATOM 644 C C . ASN A 1 81 ? 5.887 1.220 -8.948 1.00 98.31 81 ASN A C 1
ATOM 646 O O . ASN A 1 81 ? 5.240 0.177 -8.941 1.00 98.31 81 ASN A O 1
ATOM 650 N N . ALA A 1 82 ? 7.218 1.229 -8.835 1.00 98.25 82 ALA A N 1
ATOM 651 C CA . ALA A 1 82 ? 8.030 0.025 -8.688 1.00 98.25 82 ALA A CA 1
ATOM 652 C C . ALA A 1 82 ? 7.611 -0.793 -7.461 1.00 98.25 82 ALA A C 1
ATOM 654 O O . ALA A 1 82 ? 7.427 -2.005 -7.571 1.00 98.25 82 ALA A O 1
ATOM 655 N N . TYR A 1 83 ? 7.408 -0.136 -6.315 1.00 98.25 83 TYR A N 1
ATOM 656 C CA . TYR A 1 83 ? 6.924 -0.787 -5.100 1.00 98.25 83 TYR A CA 1
ATOM 657 C C . TYR A 1 83 ? 5.547 -1.421 -5.322 1.00 98.25 83 TYR A C 1
ATOM 659 O O . TYR A 1 83 ? 5.374 -2.619 -5.089 1.00 98.25 83 TYR A O 1
ATOM 667 N N . ASN A 1 84 ? 4.589 -0.652 -5.851 1.00 97.69 84 ASN A N 1
ATOM 668 C CA . ASN A 1 84 ? 3.227 -1.136 -6.075 1.00 97.69 84 ASN A CA 1
ATOM 669 C C . ASN A 1 84 ? 3.179 -2.310 -7.070 1.00 97.69 84 ASN A C 1
ATOM 671 O O . ASN A 1 84 ? 2.514 -3.315 -6.814 1.00 97.69 84 ASN A O 1
ATOM 675 N N . LEU A 1 85 ? 3.936 -2.237 -8.168 1.00 97.88 85 LEU A N 1
ATOM 676 C CA . LEU A 1 85 ? 4.071 -3.329 -9.136 1.00 97.88 85 LEU A CA 1
ATOM 677 C C . LEU A 1 85 ? 4.692 -4.578 -8.496 1.00 97.88 85 LEU A C 1
ATOM 679 O O . LEU A 1 85 ? 4.215 -5.688 -8.735 1.00 97.88 85 LEU A O 1
ATOM 683 N N . TYR A 1 86 ? 5.714 -4.424 -7.648 1.00 97.69 86 TYR A N 1
ATOM 684 C CA . TYR A 1 86 ? 6.354 -5.562 -6.988 1.00 97.69 86 TYR A CA 1
ATOM 685 C C . TYR A 1 86 ? 5.480 -6.233 -5.932 1.00 97.69 86 TYR A C 1
ATOM 687 O O . TYR A 1 86 ? 5.535 -7.456 -5.798 1.00 97.69 86 TYR A O 1
ATOM 695 N N . VAL A 1 87 ? 4.649 -5.478 -5.214 1.00 97.00 87 VAL A N 1
ATOM 696 C CA . VAL A 1 87 ? 3.652 -6.063 -4.308 1.00 97.00 87 VAL A CA 1
ATOM 697 C C . VAL A 1 87 ? 2.688 -6.949 -5.096 1.00 97.00 87 VAL A C 1
ATOM 699 O O . VAL A 1 87 ? 2.484 -8.105 -4.726 1.00 97.00 87 VAL A O 1
ATOM 702 N N . ILE A 1 88 ? 2.167 -6.465 -6.230 1.00 96.75 88 ILE A N 1
ATOM 703 C CA . ILE A 1 88 ? 1.300 -7.262 -7.114 1.00 96.75 88 ILE A CA 1
ATOM 704 C C . ILE A 1 88 ? 2.048 -8.495 -7.642 1.00 96.75 88 ILE A C 1
ATOM 706 O O . ILE A 1 88 ? 1.507 -9.600 -7.617 1.00 96.75 88 ILE A O 1
ATOM 710 N N . TYR A 1 89 ? 3.300 -8.331 -8.070 1.00 96.44 89 TYR A N 1
ATOM 711 C CA . TYR A 1 89 ? 4.126 -9.417 -8.597 1.00 96.44 89 TYR A CA 1
ATOM 712 C C . TYR A 1 89 ? 4.354 -10.536 -7.577 1.00 96.44 89 TYR A C 1
ATOM 714 O O . TYR A 1 89 ? 4.210 -11.716 -7.901 1.00 96.44 89 TYR A O 1
ATOM 722 N N . LEU A 1 90 ? 4.677 -10.179 -6.332 1.00 95.31 90 LEU A N 1
ATOM 723 C CA . LEU A 1 90 ? 4.895 -11.156 -5.268 1.00 95.31 90 LEU A CA 1
ATOM 724 C C . LEU A 1 90 ? 3.604 -11.880 -4.882 1.00 95.31 90 LEU A C 1
ATOM 726 O O . LEU A 1 90 ? 3.659 -13.074 -4.608 1.00 95.31 90 LEU A O 1
ATOM 730 N N . VAL A 1 91 ? 2.453 -11.201 -4.914 1.00 95.19 91 VAL A N 1
ATOM 731 C CA . VAL A 1 91 ? 1.151 -11.860 -4.732 1.00 95.19 91 VAL A CA 1
ATOM 732 C C . VAL A 1 91 ? 0.888 -12.868 -5.850 1.00 95.19 91 VAL A C 1
ATOM 734 O O . VAL A 1 91 ? 0.540 -14.007 -5.559 1.00 95.19 91 VAL A O 1
ATOM 737 N N . LEU A 1 92 ? 1.085 -12.490 -7.119 1.00 94.12 92 LEU A N 1
ATOM 738 C CA . LEU A 1 92 ? 0.832 -13.383 -8.260 1.00 94.12 92 LEU A CA 1
ATOM 739 C C . LEU A 1 92 ? 1.649 -14.673 -8.214 1.00 94.12 92 LEU A C 1
ATOM 741 O O . LEU A 1 92 ? 1.157 -15.717 -8.637 1.00 94.12 92 LEU A O 1
ATOM 745 N N . ARG A 1 93 ? 2.886 -14.606 -7.714 1.00 92.62 93 ARG A N 1
ATOM 746 C CA . ARG A 1 93 ? 3.776 -15.769 -7.611 1.00 92.62 93 ARG A CA 1
ATOM 747 C C . ARG A 1 93 ? 3.184 -16.882 -6.742 1.00 92.62 93 ARG A C 1
ATOM 749 O O . ARG A 1 93 ? 3.418 -18.054 -7.018 1.00 92.62 93 ARG A O 1
ATOM 756 N N . ASP A 1 94 ? 2.439 -16.501 -5.712 1.00 91.06 94 ASP A N 1
ATOM 757 C CA . ASP A 1 94 ? 1.875 -17.397 -4.706 1.00 91.06 94 ASP A CA 1
ATOM 758 C C . ASP A 1 94 ? 0.324 -17.473 -4.807 1.00 91.06 94 ASP A C 1
ATOM 760 O O . ASP A 1 94 ? -0.335 -18.043 -3.939 1.00 91.06 94 ASP A O 1
ATOM 764 N N . TYR A 1 95 ? -0.278 -16.918 -5.874 1.00 90.94 95 TYR A N 1
ATOM 765 C CA . TYR A 1 95 ? -1.732 -16.880 -6.107 1.00 90.94 95 TYR A CA 1
ATOM 766 C C . TYR A 1 95 ? -2.299 -18.243 -6.553 1.00 90.94 95 TYR A C 1
ATOM 768 O O . TYR A 1 95 ? -1.718 -18.873 -7.444 1.00 90.94 95 TYR A O 1
ATOM 776 N N . PRO A 1 96 ? -3.468 -18.690 -6.036 1.00 93.62 96 PRO A N 1
ATOM 777 C CA . PRO A 1 96 ? -4.404 -17.979 -5.153 1.00 93.62 96 PRO A CA 1
ATOM 778 C C . PRO A 1 96 ? -4.058 -18.055 -3.657 1.00 93.62 96 PRO A C 1
ATOM 780 O O . PRO A 1 96 ? -3.739 -19.120 -3.134 1.00 93.62 96 PRO A O 1
ATOM 783 N N . LEU A 1 97 ? -4.231 -16.935 -2.945 1.00 90.62 97 LEU A N 1
ATOM 784 C CA . LEU A 1 97 ? -4.025 -16.813 -1.493 1.00 90.62 97 LEU A CA 1
ATOM 785 C C . LEU A 1 97 ? -5.079 -15.900 -0.842 1.00 90.62 97 LEU A C 1
ATOM 787 O O . LEU A 1 97 ? -5.782 -15.173 -1.539 1.00 90.62 97 LEU A O 1
ATOM 791 N N . GLN A 1 98 ? -5.224 -15.963 0.486 1.00 89.38 98 GLN A N 1
ATOM 792 C CA . GLN A 1 98 ? -6.213 -15.157 1.224 1.00 89.38 98 GLN A CA 1
ATOM 793 C C . GLN A 1 98 ? -5.604 -13.902 1.849 1.00 89.38 98 GLN A C 1
ATOM 795 O O . GLN A 1 98 ? -6.307 -12.912 2.026 1.00 89.38 98 GLN A O 1
ATOM 800 N N . SER A 1 99 ? -4.316 -13.933 2.190 1.00 92.06 99 SER A N 1
ATOM 801 C CA . SER A 1 99 ? -3.600 -12.794 2.754 1.00 92.06 99 SER A CA 1
ATOM 802 C C . SER A 1 99 ? -2.139 -12.800 2.325 1.00 92.06 99 SER A C 1
ATOM 804 O O . SER A 1 99 ? -1.502 -13.850 2.321 1.00 92.06 99 SER A O 1
ATOM 806 N N . VAL A 1 100 ? -1.559 -11.626 2.062 1.00 90.94 100 VAL A N 1
ATOM 807 C CA . VAL A 1 100 ? -0.102 -11.485 1.855 1.00 90.94 100 VAL A CA 1
ATOM 808 C C . VAL A 1 100 ? 0.721 -12.026 3.032 1.00 90.94 100 VAL A C 1
ATOM 810 O O . VAL A 1 100 ? 1.881 -12.396 2.860 1.00 90.94 100 VAL A O 1
ATOM 813 N N . GLN A 1 101 ? 0.120 -12.122 4.225 1.00 89.69 101 GLN A N 1
ATOM 814 C CA . GLN A 1 101 ? 0.737 -12.721 5.410 1.00 89.69 101 GLN A CA 1
ATOM 815 C C . GLN A 1 101 ? 0.947 -14.235 5.283 1.00 89.69 101 GLN A C 1
ATOM 817 O O . GLN A 1 101 ? 1.792 -14.788 5.988 1.00 89.69 101 GLN A O 1
ATOM 822 N N . ASP A 1 102 ? 0.226 -14.896 4.375 1.00 90.75 102 ASP A N 1
ATOM 823 C CA . ASP A 1 102 ? 0.404 -16.318 4.085 1.00 90.75 102 ASP A CA 1
ATOM 824 C C . ASP A 1 102 ? 1.719 -16.580 3.324 1.00 90.75 102 ASP A C 1
ATOM 826 O O . ASP A 1 102 ? 2.190 -17.717 3.288 1.00 90.75 102 ASP A O 1
ATOM 830 N N . ILE A 1 103 ? 2.347 -15.537 2.758 1.00 88.06 103 ILE A N 1
ATOM 831 C CA . ILE A 1 103 ? 3.624 -15.616 2.042 1.00 88.06 103 ILE A CA 1
ATOM 832 C C . ILE A 1 103 ? 4.776 -15.372 3.035 1.00 88.06 103 ILE A C 1
ATOM 834 O O . ILE A 1 103 ? 4.974 -14.245 3.508 1.00 88.06 103 ILE A O 1
ATOM 838 N N . PRO A 1 104 ? 5.604 -16.388 3.353 1.00 89.50 104 PRO A N 1
ATOM 839 C CA . PRO A 1 104 ? 6.654 -16.242 4.352 1.00 89.50 104 PRO A CA 1
ATOM 840 C C . PRO A 1 104 ? 7.660 -15.150 3.983 1.00 89.50 104 PRO A C 1
ATOM 842 O O . PRO A 1 104 ? 8.350 -15.224 2.968 1.00 89.50 104 PRO A O 1
ATOM 845 N N . GLY A 1 105 ? 7.783 -14.145 4.851 1.00 90.00 105 GLY A N 1
ATOM 846 C CA . GLY A 1 105 ? 8.739 -13.055 4.663 1.00 90.00 105 GLY A CA 1
ATOM 847 C C . GLY A 1 105 ? 8.440 -12.163 3.458 1.00 90.00 105 GLY A C 1
ATOM 848 O O . GLY A 1 105 ? 9.386 -11.645 2.860 1.00 90.00 105 GLY A O 1
ATOM 849 N N . PHE A 1 106 ? 7.154 -11.984 3.131 1.00 93.50 106 PHE A N 1
ATOM 850 C CA . PHE A 1 106 ? 6.662 -11.101 2.071 1.00 93.50 106 PHE A CA 1
ATOM 851 C C . PHE A 1 106 ? 7.383 -9.743 2.044 1.00 93.50 106 PHE A C 1
ATOM 853 O O . PHE A 1 106 ? 7.968 -9.389 1.025 1.00 93.50 106 PHE A O 1
ATOM 860 N N . PHE A 1 107 ? 7.438 -9.048 3.186 1.00 92.88 107 PHE A N 1
ATOM 861 C CA . PHE A 1 107 ? 8.050 -7.719 3.285 1.00 92.88 107 PHE A CA 1
ATOM 862 C C . PHE A 1 107 ? 9.561 -7.728 3.595 1.00 92.88 107 PHE A C 1
ATOM 864 O O . PHE A 1 107 ? 10.296 -6.845 3.150 1.00 92.88 107 PHE A O 1
ATOM 871 N N . ASP A 1 108 ? 10.042 -8.728 4.343 1.00 93.06 108 ASP A N 1
ATOM 872 C CA . ASP A 1 108 ? 11.359 -8.687 5.008 1.00 93.06 108 ASP A CA 1
ATOM 873 C C . ASP A 1 108 ? 12.399 -9.685 4.492 1.00 93.06 108 ASP A C 1
ATOM 875 O O . ASP A 1 108 ? 13.577 -9.577 4.833 1.00 93.06 108 ASP A O 1
ATOM 879 N N . LYS A 1 109 ? 11.999 -10.700 3.719 1.00 91.00 109 LYS A N 1
ATOM 880 C CA . LYS A 1 109 ? 12.914 -11.779 3.296 1.00 91.00 109 LYS A CA 1
ATOM 881 C C . LYS A 1 109 ? 12.974 -11.946 1.790 1.00 91.00 109 LYS A C 1
ATOM 883 O O . LYS A 1 109 ? 14.052 -12.208 1.258 1.00 91.00 109 LYS A O 1
ATOM 888 N N . ASN A 1 110 ? 11.845 -11.786 1.107 1.00 91.12 110 ASN A N 1
ATOM 889 C CA . ASN A 1 110 ? 11.785 -11.917 -0.341 1.00 91.12 110 ASN A CA 1
ATOM 890 C C . ASN A 1 110 ? 12.533 -10.753 -0.993 1.00 91.12 110 ASN A C 1
ATOM 892 O O . ASN A 1 110 ? 12.191 -9.588 -0.798 1.00 91.12 110 ASN A O 1
ATOM 896 N N . LYS A 1 111 ? 13.592 -11.083 -1.736 1.00 94.81 111 LYS A N 1
ATOM 897 C CA . LYS A 1 111 ? 14.406 -10.101 -2.450 1.00 94.81 111 LYS A CA 1
ATOM 898 C C . LYS A 1 111 ? 13.840 -9.860 -3.847 1.00 94.81 111 LYS A C 1
ATOM 900 O O . LYS A 1 111 ? 13.576 -10.816 -4.571 1.00 94.81 111 LYS A O 1
ATOM 905 N N . ILE A 1 112 ? 13.717 -8.590 -4.197 1.00 96.94 112 ILE A N 1
ATOM 906 C CA . ILE A 1 112 ? 13.322 -8.043 -5.494 1.00 96.94 112 ILE A CA 1
ATOM 907 C C . ILE A 1 112 ? 14.481 -7.212 -6.054 1.00 96.94 112 ILE A C 1
ATOM 909 O O . ILE A 1 112 ? 15.380 -6.826 -5.303 1.00 96.94 112 ILE A O 1
ATOM 913 N N . ASN A 1 113 ? 14.480 -6.961 -7.361 1.00 97.75 113 ASN A N 1
ATOM 914 C CA . ASN A 1 113 ? 15.516 -6.171 -8.018 1.00 97.75 113 ASN A CA 1
ATOM 915 C C . ASN A 1 113 ? 14.907 -4.845 -8.493 1.00 97.75 113 ASN A C 1
ATOM 917 O O . ASN A 1 113 ? 13.974 -4.836 -9.277 1.00 97.75 113 ASN A O 1
ATOM 921 N N . VAL A 1 114 ? 15.410 -3.706 -8.035 1.00 97.81 114 VAL A N 1
ATOM 922 C CA . VAL A 1 114 ? 14.872 -2.393 -8.422 1.00 97.81 114 VAL A CA 1
ATOM 923 C C . VAL A 1 114 ? 16.034 -1.512 -8.833 1.00 97.81 114 VAL A C 1
ATOM 925 O O . VAL A 1 114 ? 16.935 -1.287 -8.025 1.00 97.81 114 VAL A O 1
ATOM 928 N N . ALA A 1 115 ? 16.039 -1.055 -10.087 1.00 96.12 115 ALA A N 1
ATOM 929 C CA . ALA A 1 115 ? 17.126 -0.259 -10.657 1.00 96.12 115 ALA A CA 1
ATOM 930 C C . ALA A 1 115 ? 18.516 -0.868 -10.360 1.00 96.12 115 ALA A C 1
ATOM 932 O O . ALA A 1 115 ? 19.398 -0.225 -9.794 1.00 96.12 115 ALA A O 1
ATOM 933 N N . GLY A 1 116 ? 18.674 -2.171 -10.621 1.00 94.06 116 GLY A N 1
ATOM 934 C CA . GLY A 1 116 ? 19.905 -2.924 -10.340 1.00 94.06 116 GLY A CA 1
ATOM 935 C C . GLY A 1 116 ? 20.185 -3.272 -8.866 1.00 94.06 116 GLY A C 1
ATOM 936 O O . GLY A 1 116 ? 21.118 -4.030 -8.597 1.00 94.06 116 GLY A O 1
ATOM 937 N N . ASN A 1 117 ? 19.388 -2.795 -7.905 1.00 95.69 117 ASN A N 1
ATOM 938 C CA . ASN A 1 117 ? 19.582 -3.057 -6.475 1.00 95.69 117 ASN A CA 1
ATOM 939 C C . ASN A 1 117 ? 18.741 -4.239 -5.988 1.00 95.69 117 ASN A C 1
ATOM 941 O O . ASN A 1 117 ? 17.530 -4.278 -6.192 1.00 95.69 117 ASN A O 1
ATOM 945 N N . LYS A 1 118 ? 19.363 -5.179 -5.267 1.00 97.62 118 LYS A N 1
ATOM 946 C CA . LYS A 1 118 ? 18.674 -6.339 -4.683 1.00 97.62 118 LYS A CA 1
ATOM 947 C C . LYS A 1 118 ? 18.213 -6.057 -3.250 1.00 97.62 118 LYS A C 1
ATOM 949 O O . LYS A 1 118 ? 18.992 -6.171 -2.301 1.00 9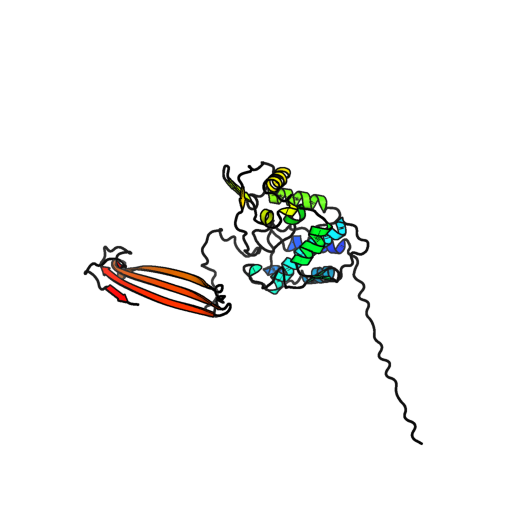7.62 118 LYS A O 1
ATOM 954 N N . VAL A 1 119 ? 16.933 -5.745 -3.081 1.00 97.81 119 VAL A N 1
ATOM 955 C CA . VAL A 1 119 ? 16.334 -5.237 -1.829 1.00 97.81 119 VAL A CA 1
ATOM 956 C C . VAL A 1 119 ? 15.089 -6.035 -1.439 1.00 97.81 119 VAL A C 1
ATOM 958 O O . VAL A 1 119 ? 14.599 -6.832 -2.228 1.00 97.81 119 VAL A O 1
ATOM 961 N N . THR A 1 120 ? 14.594 -5.904 -0.210 1.00 98.12 120 THR A N 1
ATOM 962 C CA . THR A 1 120 ? 13.239 -6.377 0.153 1.00 98.12 120 THR A CA 1
ATOM 963 C C . THR A 1 120 ? 12.220 -5.255 -0.044 1.00 98.12 120 THR A C 1
ATOM 965 O O . THR A 1 120 ? 12.624 -4.103 -0.187 1.00 98.12 120 THR A O 1
ATOM 968 N N . LEU A 1 121 ? 10.915 -5.551 0.005 1.00 97.06 121 LEU A N 1
ATOM 969 C CA . LEU A 1 121 ? 9.885 -4.500 -0.004 1.00 97.06 121 LEU A CA 1
ATOM 970 C C . LEU A 1 121 ? 10.096 -3.495 1.138 1.00 97.06 121 LEU A C 1
ATOM 972 O O . LEU A 1 121 ? 10.096 -2.297 0.890 1.00 97.06 121 LEU A O 1
ATOM 976 N N . ASN A 1 122 ? 10.386 -3.960 2.359 1.00 95.88 122 ASN A N 1
ATOM 977 C CA . ASN A 1 122 ? 10.646 -3.054 3.484 1.00 95.88 122 ASN A CA 1
ATOM 978 C C . ASN A 1 122 ? 11.898 -2.187 3.292 1.00 95.88 122 ASN A C 1
ATOM 980 O O . ASN A 1 122 ? 11.917 -1.043 3.736 1.00 95.88 122 ASN A O 1
ATOM 984 N N . GLN A 1 123 ? 12.943 -2.713 2.648 1.00 97.56 123 GLN A N 1
ATOM 985 C CA . GLN A 1 123 ? 14.130 -1.917 2.321 1.00 97.56 123 GLN A CA 1
ATOM 986 C C . GLN A 1 123 ? 13.821 -0.895 1.226 1.00 97.56 123 GLN A C 1
ATOM 988 O O . GLN A 1 123 ? 14.201 0.260 1.359 1.00 97.56 123 GLN A O 1
ATOM 993 N N . LEU A 1 124 ? 13.093 -1.297 0.179 1.00 97.88 124 LEU A N 1
ATOM 994 C CA . LEU A 1 124 ? 12.631 -0.392 -0.873 1.00 97.88 124 LEU A CA 1
ATOM 995 C C . LEU A 1 124 ? 11.808 0.761 -0.278 1.00 97.88 124 LEU A C 1
ATOM 997 O O . LEU A 1 124 ? 12.107 1.924 -0.520 1.00 97.88 124 LEU A O 1
ATOM 1001 N N . GLU A 1 125 ? 10.828 0.448 0.564 1.00 96.06 125 GLU A N 1
ATOM 1002 C CA . GLU A 1 125 ? 9.990 1.443 1.231 1.00 96.06 125 GLU A CA 1
ATOM 1003 C C . GLU A 1 125 ? 10.802 2.382 2.122 1.00 96.06 125 GLU A C 1
ATOM 1005 O O . GLU A 1 125 ? 10.725 3.597 1.978 1.00 96.06 125 GLU A O 1
ATOM 1010 N N . LYS A 1 126 ? 11.611 1.853 3.041 1.00 95.06 126 LYS A N 1
ATOM 1011 C CA . LYS A 1 126 ? 12.276 2.695 4.042 1.00 95.06 126 LYS A CA 1
ATOM 1012 C C . LYS A 1 126 ? 13.479 3.443 3.484 1.00 95.06 126 LYS A C 1
ATOM 1014 O O . LYS A 1 126 ? 13.606 4.643 3.719 1.00 95.06 126 LYS A O 1
ATOM 1019 N N . ASP A 1 127 ? 14.353 2.747 2.763 1.00 96.38 127 ASP A N 1
ATOM 1020 C CA . ASP A 1 127 ? 15.667 3.272 2.386 1.00 96.38 127 ASP A CA 1
ATOM 1021 C C . ASP A 1 127 ? 15.627 4.062 1.072 1.00 96.38 127 ASP A C 1
ATOM 1023 O O . ASP A 1 127 ? 16.417 4.992 0.911 1.00 96.38 127 ASP A O 1
ATOM 1027 N N . PHE A 1 128 ? 14.707 3.726 0.159 1.00 96.69 128 PHE A N 1
ATOM 1028 C CA . PHE A 1 128 ? 14.620 4.340 -1.174 1.00 96.69 128 PHE A CA 1
ATOM 1029 C C . PHE A 1 128 ? 13.411 5.266 -1.343 1.00 96.69 128 PHE A C 1
ATOM 1031 O O . PHE A 1 128 ? 13.429 6.101 -2.242 1.00 96.69 128 PHE A O 1
ATOM 1038 N N . ILE A 1 129 ? 12.381 5.150 -0.495 1.00 97.38 129 ILE A N 1
ATOM 1039 C CA . ILE A 1 129 ? 11.160 5.956 -0.614 1.00 97.38 129 ILE A CA 1
ATOM 1040 C C . ILE A 1 129 ? 10.994 6.904 0.584 1.00 97.38 129 ILE A C 1
ATOM 1042 O O . ILE A 1 129 ? 11.094 8.119 0.431 1.00 97.38 129 ILE A O 1
ATOM 1046 N N . LEU A 1 130 ? 10.766 6.386 1.791 1.00 95.38 130 LEU A N 1
ATOM 1047 C CA . LEU A 1 130 ? 10.428 7.216 2.951 1.00 95.38 130 LEU A CA 1
ATOM 1048 C C . LEU A 1 130 ? 11.589 8.124 3.368 1.00 95.38 130 LEU A C 1
ATOM 1050 O O . LEU A 1 130 ? 11.403 9.329 3.529 1.00 95.38 130 LEU A O 1
ATOM 1054 N N . LYS A 1 131 ? 12.800 7.570 3.503 1.00 94.94 131 LYS A N 1
ATOM 1055 C CA . LYS A 1 131 ? 13.973 8.335 3.941 1.00 94.94 131 LYS A CA 1
ATOM 1056 C C . LYS A 1 131 ? 14.419 9.406 2.931 1.00 94.94 131 LYS A C 1
ATOM 1058 O O . LYS A 1 131 ? 14.732 10.502 3.392 1.00 94.94 131 LYS A O 1
ATOM 1063 N N . PRO A 1 132 ? 14.477 9.148 1.607 1.00 95.56 132 PRO A N 1
ATOM 1064 C CA . PRO A 1 132 ? 14.904 10.169 0.649 1.00 95.56 132 PRO A CA 1
ATOM 1065 C C . PRO A 1 132 ? 13.890 11.298 0.453 1.00 95.56 132 PRO A C 1
ATOM 1067 O O . PRO A 1 132 ? 14.301 12.449 0.368 1.00 95.56 132 PRO A O 1
ATOM 1070 N N . PHE A 1 133 ? 12.589 10.987 0.405 1.00 95.88 133 PHE A N 1
ATOM 1071 C CA . PHE A 1 133 ? 11.565 11.979 0.050 1.00 95.88 133 PHE A CA 1
ATOM 1072 C C . PHE A 1 133 ? 10.913 12.660 1.256 1.00 95.88 133 PHE A C 1
ATOM 1074 O O . PHE A 1 133 ? 10.331 13.729 1.098 1.00 95.88 133 PHE A O 1
ATOM 1081 N N . ASN A 1 134 ? 10.986 12.057 2.451 1.00 93.81 134 ASN A N 1
ATOM 1082 C CA . ASN A 1 134 ? 10.465 12.616 3.704 1.00 93.81 134 ASN A CA 1
ATOM 1083 C C . ASN A 1 134 ? 9.032 13.186 3.582 1.00 93.81 134 ASN A C 1
ATOM 1085 O O . ASN A 1 134 ? 8.719 14.271 4.075 1.00 93.81 134 ASN A O 1
ATOM 1089 N N . ASP A 1 135 ? 8.162 12.452 2.888 1.00 96.19 135 ASP A N 1
ATOM 1090 C CA . ASP A 1 135 ? 6.798 12.867 2.575 1.00 96.19 135 ASP A CA 1
ATOM 1091 C C . ASP A 1 135 ? 5.792 11.869 3.150 1.00 96.19 135 ASP A C 1
ATOM 1093 O O . ASP A 1 135 ? 5.613 10.761 2.645 1.00 96.19 135 ASP A O 1
ATOM 1097 N N . SER A 1 136 ? 5.096 12.287 4.204 1.00 95.44 136 SER A N 1
ATOM 1098 C CA . SER A 1 136 ? 4.072 11.485 4.885 1.00 95.44 136 SER A CA 1
ATOM 1099 C C . SER A 1 136 ? 2.920 11.048 3.975 1.00 95.44 136 SER A C 1
ATOM 1101 O O . SER A 1 136 ? 2.270 10.045 4.270 1.00 95.44 136 SER A O 1
ATOM 1103 N N . ARG A 1 137 ? 2.676 11.748 2.855 1.00 96.50 137 ARG A N 1
ATOM 1104 C CA . ARG A 1 137 ? 1.621 11.389 1.893 1.00 96.50 137 ARG A CA 1
ATOM 1105 C C . ARG A 1 137 ? 1.886 10.044 1.211 1.00 96.50 137 ARG A C 1
ATOM 1107 O O . ARG A 1 137 ? 0.954 9.403 0.729 1.00 96.50 137 ARG A O 1
ATOM 1114 N N . ILE A 1 138 ? 3.141 9.585 1.212 1.00 96.25 138 ILE A N 1
ATOM 1115 C CA . ILE A 1 138 ? 3.563 8.298 0.643 1.00 96.25 138 ILE A CA 1
ATOM 1116 C C . ILE A 1 138 ? 2.799 7.121 1.275 1.00 96.25 138 ILE A C 1
ATOM 1118 O O . ILE A 1 138 ? 2.438 6.163 0.591 1.00 96.25 138 ILE A O 1
ATOM 1122 N N . HIS A 1 139 ? 2.459 7.229 2.560 1.00 93.25 139 HIS A N 1
ATOM 1123 C CA . HIS A 1 139 ? 1.686 6.225 3.296 1.00 93.25 139 HIS A CA 1
ATOM 1124 C C . HIS A 1 139 ? 0.273 5.988 2.755 1.00 93.25 139 HIS A C 1
ATOM 1126 O O . HIS A 1 139 ? -0.346 4.991 3.113 1.00 93.25 139 HIS A O 1
ATOM 1132 N N . PHE A 1 140 ? -0.241 6.877 1.898 1.00 92.62 140 PHE A N 1
ATOM 1133 C CA . PHE A 1 140 ? -1.565 6.757 1.274 1.00 92.62 140 PHE A CA 1
ATOM 1134 C C . PHE A 1 140 ? -1.520 6.265 -0.176 1.00 92.62 140 PHE A C 1
ATOM 1136 O O . PHE A 1 140 ? -2.567 6.151 -0.812 1.00 92.62 140 PHE A O 1
ATOM 1143 N N . VAL A 1 141 ? -0.324 5.996 -0.705 1.00 93.44 141 VAL A N 1
ATOM 1144 C CA . VAL A 1 141 ? -0.115 5.621 -2.113 1.00 93.44 141 VAL A CA 1
ATOM 1145 C C . VAL A 1 141 ? 0.671 4.327 -2.303 1.00 93.44 141 VAL A C 1
ATOM 1147 O O . VAL A 1 141 ? 0.647 3.755 -3.393 1.00 93.44 141 VAL A O 1
ATOM 1150 N N . LEU A 1 142 ? 1.340 3.842 -1.254 1.00 91.62 142 LEU A N 1
ATOM 1151 C CA . LEU A 1 142 ? 1.957 2.520 -1.246 1.00 91.62 142 LEU A CA 1
ATOM 1152 C C . LEU A 1 142 ? 0.947 1.445 -0.844 1.00 91.62 142 LEU A C 1
ATOM 1154 O O . LEU A 1 142 ? 0.240 1.573 0.156 1.00 91.62 142 LEU A O 1
ATOM 1158 N N . ILE A 1 143 ? 0.901 0.362 -1.616 1.00 86.31 143 ILE A N 1
ATOM 1159 C CA . ILE A 1 143 ? -0.007 -0.759 -1.362 1.00 86.31 143 ILE A CA 1
ATOM 1160 C C . ILE A 1 143 ? 0.676 -1.840 -0.522 1.00 86.31 143 ILE A C 1
ATOM 1162 O O . ILE A 1 143 ? 1.810 -2.214 -0.765 1.00 86.31 143 ILE A O 1
ATOM 1166 N N . CYS A 1 144 ? -0.044 -2.451 0.406 1.00 83.94 144 CYS A N 1
ATOM 1167 C CA . CYS A 1 144 ? 0.421 -3.625 1.153 1.00 83.94 144 CYS A CA 1
ATOM 1168 C C . CYS A 1 144 ? -0.202 -4.931 0.640 1.00 83.94 144 CYS A C 1
ATOM 1170 O O . CYS A 1 144 ? 0.047 -5.992 1.206 1.00 83.94 144 CYS A O 1
ATOM 1172 N N . GLY A 1 145 ? -1.043 -4.857 -0.401 1.00 82.00 145 GLY A N 1
ATOM 1173 C CA . GLY A 1 145 ? -1.808 -5.992 -0.922 1.00 82.00 145 GLY A CA 1
ATOM 1174 C C . GLY A 1 145 ? -2.964 -6.431 -0.017 1.00 82.00 145 GLY A C 1
ATOM 1175 O O . GLY A 1 145 ? -3.421 -7.562 -0.127 1.00 82.00 145 GLY A O 1
ATOM 1176 N N . ALA A 1 146 ? -3.431 -5.578 0.899 1.00 86.19 146 ALA A N 1
ATOM 1177 C CA . ALA A 1 146 ? -4.512 -5.908 1.826 1.00 86.19 146 ALA A CA 1
ATOM 1178 C C . ALA A 1 146 ? -5.664 -4.891 1.790 1.00 86.19 146 ALA A C 1
ATOM 1180 O O . ALA A 1 146 ? -5.453 -3.736 1.433 1.00 86.19 146 ALA A O 1
ATOM 1181 N N . ILE A 1 147 ? -6.871 -5.297 2.196 1.00 82.50 147 ILE A N 1
ATOM 1182 C CA . ILE A 1 147 ? -8.065 -4.431 2.267 1.00 82.50 147 ILE A CA 1
ATOM 1183 C C . ILE A 1 147 ? -7.877 -3.287 3.277 1.00 82.50 147 ILE A C 1
ATOM 1185 O O . ILE A 1 147 ? -8.388 -2.191 3.070 1.00 82.50 147 ILE A O 1
ATOM 1189 N N . GLY A 1 148 ? -7.121 -3.511 4.355 1.00 77.31 148 GLY A N 1
ATOM 1190 C CA . GLY A 1 148 ? -6.807 -2.488 5.356 1.00 77.31 148 GLY A CA 1
ATOM 1191 C C . GLY A 1 148 ? -5.874 -1.377 4.861 1.00 77.31 148 GLY A C 1
ATOM 1192 O O . GLY A 1 148 ? -5.687 -0.383 5.569 1.00 77.31 148 GLY A O 1
ATOM 1193 N N . CYS A 1 149 ? -5.281 -1.532 3.674 1.00 76.31 149 CYS A N 1
ATOM 1194 C CA . CYS A 1 149 ? -4.492 -0.479 3.051 1.00 76.31 149 CYS A CA 1
ATOM 1195 C C . CYS A 1 149 ? -5.369 0.647 2.492 1.00 76.31 149 CYS A C 1
ATOM 1197 O O . CYS A 1 149 ? -6.537 0.429 2.167 1.00 76.31 149 CYS A O 1
ATOM 1199 N N . PRO A 1 150 ? -4.797 1.851 2.311 1.00 74.94 150 PRO A N 1
ATOM 1200 C CA . PRO A 1 150 ? -5.357 2.818 1.379 1.00 74.94 150 PRO A CA 1
ATOM 1201 C C . PRO A 1 150 ? -5.656 2.135 0.028 1.00 74.94 150 PRO A C 1
ATOM 1203 O O . PRO A 1 150 ? -4.819 1.361 -0.451 1.00 74.94 150 PRO A O 1
ATOM 1206 N N . PRO A 1 151 ? -6.830 2.381 -0.581 1.00 77.06 151 PRO A N 1
ATOM 1207 C CA . PRO A 1 151 ? -7.194 1.786 -1.864 1.00 77.06 151 PRO A CA 1
ATOM 1208 C C . PRO A 1 151 ? -6.128 2.026 -2.940 1.00 77.06 151 PRO A C 1
ATOM 1210 O O . PRO A 1 151 ? -5.673 3.158 -3.120 1.00 77.06 151 PRO A O 1
ATOM 1213 N N . ILE A 1 152 ? -5.759 0.976 -3.685 1.00 85.19 152 ILE A N 1
ATOM 1214 C CA . ILE A 1 152 ? -4.842 1.120 -4.825 1.00 85.19 152 ILE A CA 1
ATOM 1215 C C . ILE A 1 152 ? -5.485 1.980 -5.922 1.00 85.19 152 ILE A C 1
ATOM 1217 O O . ILE A 1 152 ? -6.675 1.861 -6.218 1.00 85.19 152 ILE A O 1
ATOM 1221 N N . THR A 1 153 ? -4.695 2.841 -6.554 1.00 90.75 153 THR A N 1
ATOM 1222 C CA . THR A 1 153 ? -5.150 3.668 -7.673 1.00 90.75 153 THR A CA 1
ATOM 1223 C C . THR A 1 153 ? -5.211 2.874 -8.970 1.00 90.75 153 THR A C 1
ATOM 1225 O O . THR A 1 153 ? -4.374 2.019 -9.243 1.00 90.75 153 THR A O 1
ATOM 1228 N N . ASN A 1 154 ? -6.165 3.215 -9.833 1.00 93.56 154 ASN A N 1
ATOM 1229 C CA . ASN A 1 154 ? -6.221 2.718 -11.210 1.00 93.56 154 ASN A CA 1
ATOM 1230 C C . ASN A 1 154 ? -5.368 3.558 -12.177 1.00 93.56 154 ASN A C 1
ATOM 1232 O O . ASN A 1 154 ? -5.650 3.616 -13.367 1.00 93.56 154 ASN A O 1
ATOM 1236 N N . PHE A 1 155 ? -4.346 4.237 -11.665 1.00 95.94 155 PHE A N 1
ATOM 1237 C CA . PHE A 1 155 ? -3.400 5.031 -12.437 1.00 95.94 155 PHE A CA 1
ATOM 1238 C C . PHE A 1 155 ? -2.000 4.872 -11.850 1.00 95.94 155 PHE A C 1
ATOM 1240 O O . PHE A 1 155 ? -1.853 4.613 -10.653 1.00 95.94 155 PHE A O 1
ATOM 1247 N N . ALA A 1 156 ? -0.984 5.077 -12.688 1.00 97.56 156 ALA A N 1
ATOM 1248 C CA . ALA A 1 156 ? 0.400 5.190 -12.239 1.00 97.56 156 ALA A CA 1
ATOM 1249 C C . ALA A 1 156 ? 0.714 6.619 -11.784 1.00 97.56 156 ALA A C 1
ATOM 1251 O O . ALA A 1 156 ? 0.148 7.596 -12.288 1.00 97.56 156 ALA A O 1
ATOM 1252 N N . TYR A 1 157 ? 1.664 6.746 -10.865 1.00 97.88 157 TYR A N 1
ATOM 1253 C CA . TYR A 1 157 ? 2.217 8.043 -10.490 1.00 97.88 157 TYR A CA 1
ATOM 1254 C C . TYR A 1 157 ? 3.143 8.540 -11.600 1.00 97.88 157 TYR A C 1
ATOM 1256 O O . TYR A 1 157 ? 4.050 7.816 -11.997 1.00 97.88 157 TYR A O 1
ATOM 1264 N N . SER A 1 158 ? 2.923 9.743 -12.122 1.00 97.44 158 SER A N 1
ATOM 1265 C CA . SER A 1 158 ? 3.755 10.320 -13.190 1.00 97.44 158 SER A CA 1
ATOM 1266 C C . SER A 1 158 ? 4.463 11.574 -12.685 1.00 97.44 158 SER A C 1
ATOM 1268 O O . SER A 1 158 ? 3.825 12.326 -11.943 1.00 97.44 158 SER A O 1
ATOM 1270 N N . PRO A 1 159 ? 5.705 11.861 -13.112 1.00 96.62 159 PRO A N 1
ATOM 1271 C CA . PRO A 1 159 ? 6.480 12.990 -12.589 1.00 96.62 159 PRO A CA 1
ATOM 1272 C C . PRO A 1 159 ? 5.713 14.319 -12.668 1.00 96.62 159 PRO A C 1
ATOM 1274 O O . PRO A 1 159 ? 5.624 15.058 -11.693 1.00 96.62 159 PRO A O 1
ATOM 1277 N N . GLU A 1 160 ? 5.026 14.572 -13.785 1.00 96.75 160 GLU A N 1
ATOM 1278 C CA . GLU A 1 160 ? 4.333 15.839 -14.053 1.00 96.75 160 GLU A CA 1
ATOM 1279 C C . GLU A 1 160 ? 3.058 16.038 -13.218 1.00 96.75 160 GLU A C 1
ATOM 1281 O O . GLU A 1 160 ? 2.530 17.146 -13.134 1.00 96.75 160 GLU A O 1
ATOM 1286 N N . LYS A 1 161 ? 2.520 14.960 -12.634 1.00 97.31 161 LYS A N 1
ATOM 1287 C CA . LYS A 1 161 ? 1.267 14.972 -11.855 1.00 97.31 161 LYS A CA 1
ATOM 1288 C C . LYS A 1 161 ? 1.465 14.544 -10.408 1.00 97.31 161 LYS A C 1
ATOM 1290 O O . LYS A 1 161 ? 0.489 14.534 -9.659 1.00 97.31 161 LYS A O 1
ATOM 1295 N N . LEU A 1 162 ? 2.690 14.196 -10.023 1.00 97.50 162 LEU A N 1
ATOM 1296 C CA . LEU A 1 162 ? 2.978 13.483 -8.788 1.00 97.50 162 LEU A CA 1
ATOM 1297 C C . LEU A 1 162 ? 2.416 14.210 -7.566 1.00 97.50 162 LEU A C 1
ATOM 1299 O O . LEU A 1 162 ? 1.676 13.618 -6.788 1.00 97.50 162 LEU A O 1
ATOM 1303 N N . GLU A 1 163 ? 2.685 15.506 -7.443 1.00 97.56 163 GLU A N 1
ATOM 1304 C CA . GLU A 1 163 ? 2.213 16.308 -6.312 1.00 97.56 163 GLU A CA 1
ATOM 1305 C C . GLU A 1 163 ? 0.686 16.359 -6.215 1.00 97.56 163 GLU A C 1
ATOM 1307 O O . GLU A 1 163 ? 0.118 16.146 -5.142 1.00 97.56 163 GLU A O 1
ATOM 1312 N N . ALA A 1 164 ? 0.004 16.559 -7.345 1.00 97.75 164 ALA A N 1
ATOM 1313 C CA . ALA A 1 164 ? -1.454 16.551 -7.389 1.00 97.75 164 ALA A CA 1
ATOM 1314 C C . ALA A 1 164 ? -2.023 15.163 -7.051 1.00 97.75 164 ALA A C 1
ATOM 1316 O O . ALA A 1 164 ? -3.019 15.068 -6.336 1.00 97.75 164 ALA A O 1
ATOM 1317 N N . GLN A 1 165 ? -1.379 14.088 -7.517 1.00 97.50 165 GLN A N 1
ATOM 1318 C CA . GLN A 1 165 ? -1.782 12.710 -7.233 1.00 97.50 165 GLN A CA 1
ATOM 1319 C C . GLN A 1 165 ? -1.606 12.361 -5.747 1.00 97.50 165 GLN A C 1
ATOM 1321 O O . GLN A 1 165 ? -2.514 11.785 -5.152 1.00 97.50 165 GLN A O 1
ATOM 1326 N N . LEU A 1 166 ? -0.480 12.734 -5.129 1.00 97.25 166 LEU A N 1
ATOM 1327 C CA . LEU A 1 166 ? -0.224 12.518 -3.700 1.00 97.25 166 LEU A CA 1
ATOM 1328 C C . LEU A 1 166 ? -1.230 13.279 -2.829 1.00 97.25 166 LEU A C 1
ATOM 1330 O O . LEU A 1 166 ? -1.804 12.711 -1.897 1.00 97.25 166 LEU A O 1
ATOM 1334 N N . GLU A 1 167 ? -1.480 14.547 -3.155 1.00 96.50 167 GLU A N 1
ATOM 1335 C CA . GLU A 1 167 ? -2.459 15.385 -2.460 1.00 96.50 167 GLU A CA 1
ATOM 1336 C C . GLU A 1 167 ? -3.876 14.808 -2.579 1.00 96.50 167 GLU A C 1
ATOM 1338 O O . GLU A 1 167 ? -4.579 14.645 -1.577 1.00 96.50 167 GLU A O 1
ATOM 1343 N N . GLN A 1 168 ? -4.287 14.441 -3.796 1.00 95.00 168 GLN A N 1
ATOM 1344 C CA . GLN A 1 168 ? -5.600 13.862 -4.062 1.00 95.00 168 GLN A CA 1
ATOM 1345 C C . GLN A 1 168 ? -5.799 12.550 -3.299 1.00 95.00 168 GLN A C 1
ATOM 1347 O O . GLN A 1 168 ? -6.842 12.365 -2.669 1.00 95.00 168 GLN A O 1
ATOM 1352 N N . GLN A 1 169 ? -4.816 11.647 -3.329 1.00 93.94 169 GLN A N 1
ATOM 1353 C CA . GLN A 1 169 ? -4.917 10.357 -2.647 1.00 93.94 169 GLN A CA 1
ATOM 1354 C C . GLN A 1 169 ? -4.959 10.514 -1.131 1.00 93.94 169 GLN A C 1
ATOM 1356 O O . GLN A 1 169 ? -5.773 9.866 -0.476 1.00 93.94 169 GLN A O 1
ATOM 1361 N N . THR A 1 170 ? -4.162 11.429 -0.580 1.00 94.81 170 THR A N 1
ATOM 1362 C CA . THR A 1 170 ? -4.172 11.736 0.855 1.00 94.81 170 THR A CA 1
ATOM 1363 C C . THR A 1 170 ? -5.531 12.274 1.291 1.00 94.81 170 THR A C 1
ATOM 1365 O O . THR A 1 170 ? -6.118 11.782 2.256 1.00 94.81 170 THR A O 1
ATOM 1368 N N . ARG A 1 171 ? -6.093 13.238 0.547 1.00 94.62 171 ARG A N 1
ATOM 1369 C CA . ARG A 1 171 ? -7.438 13.763 0.827 1.00 94.62 171 ARG A CA 1
ATOM 1370 C C . ARG A 1 171 ? -8.504 12.692 0.706 1.00 94.62 171 ARG A C 1
ATOM 1372 O O . ARG A 1 171 ? -9.356 12.612 1.583 1.00 94.62 171 ARG A O 1
ATOM 1379 N N . THR A 1 172 ? -8.448 11.881 -0.344 1.00 91.31 172 THR A N 1
ATOM 1380 C CA . THR A 1 172 ? -9.409 10.797 -0.563 1.00 91.31 172 THR A CA 1
ATOM 1381 C C . THR A 1 172 ? -9.365 9.832 0.618 1.00 91.31 172 THR A C 1
ATOM 1383 O O . THR A 1 172 ? -10.340 9.742 1.358 1.00 91.31 172 THR A O 1
ATOM 1386 N N . ALA A 1 173 ? -8.207 9.230 0.904 1.00 90.31 173 ALA A N 1
ATOM 1387 C CA . ALA A 1 173 ? -8.043 8.287 2.008 1.00 90.31 173 ALA A CA 1
ATOM 1388 C C . ALA A 1 173 ? -8.503 8.865 3.357 1.00 90.31 173 ALA A C 1
ATOM 1390 O O . ALA A 1 173 ? -9.217 8.205 4.103 1.00 90.31 173 ALA A O 1
ATOM 1391 N N . LEU A 1 174 ? -8.155 10.114 3.677 1.00 92.94 174 LEU A N 1
ATOM 1392 C CA . LEU A 1 174 ? -8.508 10.717 4.966 1.00 92.94 174 LEU A CA 1
ATOM 1393 C C . LEU A 1 174 ? -9.975 11.152 5.079 1.00 92.94 174 LEU A C 1
ATOM 1395 O O . LEU A 1 174 ? -10.427 11.420 6.195 1.00 92.94 174 LEU A O 1
ATOM 1399 N N . ASN A 1 175 ? -10.722 11.211 3.975 1.00 91.81 175 ASN A N 1
ATOM 1400 C CA . ASN A 1 175 ? -12.163 11.481 3.974 1.00 91.81 175 ASN A CA 1
ATOM 1401 C C . ASN A 1 175 ? -13.017 10.217 3.761 1.00 91.81 175 ASN A C 1
ATOM 1403 O O . ASN A 1 175 ? -14.227 10.282 3.970 1.00 91.81 175 ASN A O 1
ATOM 1407 N N . GLU A 1 176 ? -12.412 9.073 3.437 1.00 86.94 176 GLU A N 1
ATOM 1408 C CA . GLU A 1 176 ? -13.112 7.792 3.314 1.00 86.94 176 GLU A CA 1
ATOM 1409 C C . GLU A 1 176 ? -13.485 7.186 4.677 1.00 86.94 176 GLU A C 1
ATOM 1411 O O . GLU A 1 176 ? -12.659 7.071 5.590 1.00 86.94 176 GLU A O 1
ATOM 1416 N N . PHE A 1 177 ? -14.737 6.728 4.805 1.00 82.75 177 PHE A N 1
ATOM 1417 C CA . PHE A 1 177 ? -15.247 6.131 6.049 1.00 82.75 177 PHE A CA 1
ATOM 1418 C C . PHE A 1 177 ? -14.550 4.810 6.393 1.00 82.75 177 PHE A C 1
ATOM 1420 O O . PHE A 1 177 ? -14.384 4.474 7.565 1.00 82.75 177 PHE A O 1
ATOM 1427 N N . THR A 1 178 ? -14.109 4.063 5.380 1.00 79.44 178 THR A N 1
ATOM 1428 C CA . THR A 1 178 ? -13.368 2.807 5.564 1.00 79.44 178 THR A CA 1
ATOM 1429 C C . THR A 1 178 ? -12.034 3.034 6.274 1.00 79.44 178 THR A C 1
ATOM 1431 O O . THR A 1 178 ? -11.607 2.175 7.054 1.00 79.44 178 THR A O 1
ATOM 1434 N N . PHE A 1 179 ? -11.424 4.207 6.071 1.00 85.12 179 PHE A N 1
ATOM 1435 C CA . PHE A 1 179 ? -10.102 4.549 6.578 1.00 85.12 179 PHE A CA 1
ATOM 1436 C C . PHE A 1 179 ? -10.136 5.396 7.862 1.00 85.12 179 PHE A C 1
ATOM 1438 O O . PHE A 1 179 ? -9.315 5.169 8.757 1.00 85.12 179 PHE A O 1
ATOM 1445 N N . ILE A 1 180 ? -11.106 6.312 7.991 1.00 90.31 180 ILE A N 1
ATOM 1446 C CA . ILE A 1 180 ? -11.390 7.086 9.210 1.00 90.31 180 ILE A CA 1
ATOM 1447 C C . ILE A 1 180 ? -12.846 6.840 9.636 1.00 90.31 180 ILE A C 1
ATOM 1449 O O . ILE A 1 180 ? -13.781 7.431 9.094 1.00 90.31 180 ILE A O 1
ATOM 1453 N N . ARG A 1 181 ? -13.038 5.984 10.645 1.00 90.69 181 ARG A N 1
ATOM 1454 C CA . ARG A 1 181 ? -14.360 5.510 11.083 1.00 90.69 181 ARG A CA 1
ATOM 1455 C C . ARG A 1 181 ? -14.889 6.380 12.211 1.00 90.69 181 ARG A C 1
ATOM 1457 O O . ARG A 1 181 ? -14.451 6.268 13.353 1.00 90.69 181 ARG A O 1
ATOM 1464 N N . THR A 1 182 ? -15.839 7.252 11.908 1.00 88.06 182 THR A N 1
ATOM 1465 C CA . THR A 1 182 ? -16.454 8.156 12.891 1.00 88.06 182 THR A CA 1
ATOM 1466 C C . THR A 1 182 ? -17.837 7.647 13.301 1.00 88.06 182 THR A C 1
ATOM 1468 O O . THR A 1 182 ? -18.718 7.542 12.453 1.00 88.06 182 THR A O 1
ATOM 1471 N N . THR A 1 183 ? -18.055 7.356 14.588 1.00 83.75 183 THR A N 1
ATOM 1472 C CA . THR A 1 183 ? -19.369 6.977 15.147 1.00 83.75 183 THR A CA 1
ATOM 1473 C C . THR A 1 183 ? -19.684 7.858 16.356 1.00 83.75 183 THR A C 1
ATOM 1475 O O . THR A 1 183 ? -19.149 7.647 17.448 1.00 83.75 183 THR A O 1
ATOM 1478 N N . GLY A 1 184 ? -20.545 8.864 16.167 1.00 81.69 184 GLY A N 1
ATOM 1479 C CA . GLY A 1 184 ? -20.761 9.912 17.171 1.00 81.69 184 GLY A CA 1
ATOM 1480 C C . GLY A 1 184 ? -19.449 10.636 17.493 1.00 81.69 184 GLY A C 1
ATOM 1481 O O . GLY A 1 184 ? -18.727 11.034 16.583 1.00 81.69 184 GLY A O 1
ATOM 1482 N N . ASP A 1 185 ? -19.104 10.735 18.778 1.00 80.06 185 ASP A N 1
ATOM 1483 C CA . ASP A 1 185 ? -17.868 11.393 19.238 1.00 80.06 185 ASP A CA 1
ATOM 1484 C C . ASP A 1 185 ? -16.613 10.505 19.176 1.00 80.06 185 ASP A C 1
ATOM 1486 O O . ASP A 1 185 ? -15.503 10.969 19.465 1.00 80.06 185 ASP A O 1
ATOM 1490 N N . LYS A 1 186 ? -16.766 9.218 18.842 1.00 86.94 186 LYS A N 1
ATOM 1491 C CA . LYS A 1 186 ? -15.653 8.267 18.749 1.00 86.94 186 LYS A CA 1
ATOM 1492 C C . LYS A 1 186 ? -15.150 8.188 17.317 1.00 86.94 186 LYS A C 1
ATOM 1494 O O . LYS A 1 186 ? -15.933 8.017 16.386 1.00 86.94 186 LYS A O 1
ATOM 1499 N N . THR A 1 187 ? -13.835 8.273 17.153 1.00 93.56 187 THR A N 1
ATOM 1500 C CA . THR A 1 187 ? -13.175 8.102 15.855 1.00 93.56 187 THR A CA 1
ATOM 1501 C C . THR A 1 187 ? -12.155 6.975 15.933 1.00 93.56 187 THR A C 1
ATOM 1503 O O . THR A 1 187 ? -11.288 6.983 16.802 1.00 93.56 187 THR A O 1
ATOM 1506 N N . GLU A 1 188 ? -12.214 6.027 15.009 1.00 94.00 188 GLU A N 1
ATOM 1507 C CA . GLU A 1 188 ? -11.199 4.992 14.853 1.00 94.00 188 GLU A CA 1
ATOM 1508 C C . GLU A 1 188 ? -10.358 5.271 13.605 1.00 94.00 188 GLU A C 1
ATOM 1510 O O . GLU A 1 188 ? -10.892 5.536 12.527 1.00 94.00 188 GLU A O 1
ATOM 1515 N N . ILE A 1 189 ? -9.036 5.214 13.751 1.00 93.69 189 ILE A N 1
ATOM 1516 C CA . ILE A 1 189 ? -8.069 5.475 12.679 1.00 93.69 189 ILE A CA 1
ATOM 1517 C C . ILE A 1 189 ? -7.200 4.240 12.421 1.00 93.69 189 ILE A C 1
ATOM 1519 O O . ILE A 1 189 ? -7.041 3.380 13.290 1.00 93.69 189 ILE A O 1
ATOM 1523 N N . SER A 1 190 ? -6.629 4.147 11.221 1.00 91.50 190 SER A N 1
ATOM 1524 C CA . SER A 1 190 ? -5.793 3.010 10.821 1.00 91.50 190 SER A CA 1
ATOM 1525 C C . SER A 1 190 ? -4.559 2.828 11.718 1.00 91.50 190 SER A C 1
ATOM 1527 O O . SER A 1 190 ? -3.962 3.795 12.198 1.00 91.50 190 SER A O 1
ATOM 1529 N N . GLN A 1 191 ? -4.126 1.576 11.905 1.00 91.81 191 GLN A N 1
ATOM 1530 C CA . GLN A 1 191 ? -2.876 1.242 12.602 1.00 91.81 191 GLN A CA 1
ATOM 1531 C C . GLN A 1 191 ? -1.621 1.789 11.910 1.00 91.81 191 GLN A C 1
ATOM 1533 O O . GLN A 1 191 ? -0.590 1.904 12.570 1.00 91.81 191 GLN A O 1
ATOM 1538 N N . ILE A 1 192 ? -1.705 2.212 10.646 1.00 90.62 192 ILE A N 1
ATOM 1539 C CA . ILE A 1 192 ? -0.605 2.883 9.940 1.00 90.62 192 ILE A CA 1
ATOM 1540 C C . ILE A 1 192 ? -0.071 4.100 10.711 1.00 90.62 192 ILE A C 1
ATOM 1542 O O . ILE A 1 192 ? 1.136 4.236 10.887 1.00 90.62 192 ILE A O 1
ATOM 1546 N N . PHE A 1 193 ? -0.951 4.909 11.309 1.00 93.31 193 PHE A N 1
ATOM 1547 C CA . PHE A 1 193 ? -0.547 6.058 12.126 1.00 93.31 193 PHE A CA 1
ATOM 1548 C C . PHE A 1 193 ? 0.201 5.647 13.398 1.00 93.31 193 PHE A C 1
ATOM 1550 O O . PHE A 1 193 ? 0.980 6.420 13.946 1.00 93.31 193 PHE A O 1
ATOM 1557 N N . LYS A 1 194 ? -0.037 4.426 13.888 1.00 92.50 194 LYS A N 1
ATOM 1558 C CA . LYS A 1 194 ? 0.685 3.865 15.030 1.00 92.50 194 LYS A CA 1
ATOM 1559 C C . LYS A 1 194 ? 2.050 3.319 14.611 1.00 92.50 194 LYS A C 1
ATOM 1561 O O . LYS A 1 194 ? 3.007 3.481 15.359 1.00 92.50 194 LYS A O 1
ATOM 1566 N N . TRP A 1 195 ? 2.131 2.639 13.468 1.00 92.19 195 TRP A N 1
ATOM 1567 C CA . TRP A 1 195 ? 3.371 2.028 12.980 1.00 92.19 195 TRP A CA 1
ATOM 1568 C C . TRP A 1 195 ? 4.385 3.065 12.493 1.00 92.19 195 TRP A C 1
ATOM 1570 O O . TRP A 1 195 ? 5.577 2.894 12.735 1.00 92.19 195 TRP A O 1
ATOM 1580 N N . TYR A 1 196 ? 3.902 4.156 11.895 1.00 92.12 196 TYR A N 1
ATOM 1581 C CA . TYR A 1 196 ? 4.709 5.226 11.303 1.00 92.12 196 TYR A CA 1
ATOM 1582 C C . TYR A 1 196 ? 4.531 6.554 12.048 1.00 92.12 196 TYR A C 1
ATOM 1584 O O . TYR A 1 196 ? 4.440 7.620 11.449 1.00 92.12 196 TYR A O 1
ATOM 1592 N N . ILE A 1 197 ? 4.442 6.500 13.381 1.00 94.56 197 ILE A N 1
ATOM 1593 C CA . ILE A 1 197 ? 4.156 7.677 14.217 1.00 94.56 197 ILE A CA 1
ATOM 1594 C C . ILE A 1 197 ? 5.124 8.843 13.973 1.00 94.56 197 ILE A C 1
ATOM 1596 O O . ILE A 1 197 ? 4.690 9.994 13.968 1.00 94.56 197 ILE A O 1
ATOM 1600 N N . GLU A 1 198 ? 6.406 8.557 13.740 1.00 94.81 198 GLU A N 1
ATOM 1601 C CA . GLU A 1 198 ? 7.434 9.570 13.471 1.00 94.81 198 GLU A CA 1
ATOM 1602 C C . GLU A 1 198 ? 7.133 10.364 12.193 1.00 94.81 198 GLU A C 1
ATOM 1604 O O . GLU A 1 198 ? 7.223 11.592 12.197 1.00 94.81 198 GLU A O 1
ATOM 1609 N N . ASP A 1 199 ? 6.638 9.692 11.153 1.00 93.94 199 ASP A N 1
ATOM 1610 C CA . ASP A 1 199 ? 6.314 10.304 9.859 1.00 93.94 199 ASP A CA 1
ATOM 1611 C C . ASP A 1 199 ? 5.098 11.245 9.955 1.00 93.94 199 ASP A C 1
ATOM 1613 O O . ASP A 1 199 ? 4.919 12.141 9.132 1.00 93.94 199 ASP A O 1
ATOM 1617 N N . PHE A 1 200 ? 4.281 11.087 11.002 1.00 95.62 200 PHE A N 1
ATOM 1618 C CA . PHE A 1 200 ? 3.119 11.929 11.304 1.00 95.62 200 PHE A CA 1
ATOM 1619 C C . PHE A 1 200 ? 3.354 12.879 12.495 1.00 95.62 200 PHE A C 1
ATOM 1621 O O . PHE A 1 200 ? 2.407 13.347 13.136 1.00 95.62 200 PHE A O 1
ATOM 1628 N N . GLY A 1 201 ? 4.618 13.181 12.812 1.00 93.25 201 GLY A N 1
ATOM 1629 C CA . GLY A 1 201 ? 4.999 14.174 13.822 1.00 93.25 201 GLY A CA 1
ATOM 1630 C C . GLY A 1 201 ? 5.180 13.628 15.243 1.00 93.25 201 GLY A C 1
ATOM 1631 O O . GLY A 1 201 ? 5.115 14.396 16.206 1.00 93.25 201 GLY A O 1
ATOM 1632 N N . GLY A 1 202 ? 5.366 12.317 15.399 1.00 94.25 202 GLY A N 1
ATOM 1633 C CA . GLY A 1 202 ? 5.880 11.669 16.614 1.00 94.25 202 GLY A CA 1
ATOM 1634 C C . GLY A 1 202 ? 4.897 11.555 17.784 1.00 94.25 202 GLY A C 1
ATOM 1635 O O . GLY A 1 202 ? 5.188 10.915 18.792 1.00 94.25 202 GLY A O 1
ATOM 1636 N N . THR A 1 203 ? 3.703 12.148 17.691 1.00 94.81 203 THR A N 1
ATOM 1637 C CA . THR A 1 203 ? 2.709 12.094 18.773 1.00 94.81 203 THR A CA 1
ATOM 1638 C C . THR A 1 203 ? 1.295 11.922 18.243 1.00 94.81 203 THR A C 1
ATOM 1640 O O . THR A 1 203 ? 0.943 12.392 17.163 1.00 94.81 203 THR A O 1
ATOM 1643 N N . LYS A 1 204 ? 0.426 11.331 19.070 1.00 93.31 204 LYS A N 1
ATOM 1644 C CA . LYS A 1 204 ? -1.000 11.180 18.752 1.00 93.31 204 LYS A CA 1
ATOM 1645 C C . LYS A 1 204 ? -1.688 12.516 18.442 1.00 93.31 204 LYS A C 1
ATOM 1647 O O . LYS A 1 204 ? -2.534 12.559 17.559 1.00 93.31 204 LYS A O 1
ATOM 1652 N N . SER A 1 205 ? -1.323 13.606 19.129 1.00 94.31 205 SER A N 1
ATOM 1653 C CA . SER A 1 205 ? -1.891 14.932 18.830 1.00 94.31 205 SER A CA 1
ATOM 1654 C C . SER A 1 205 ? -1.491 15.409 17.436 1.00 94.31 205 SER A C 1
ATOM 1656 O O . SER A 1 205 ? -2.352 15.877 16.706 1.00 94.31 205 SER A O 1
ATOM 1658 N N . ARG A 1 206 ? -0.220 15.236 17.048 1.00 96.50 206 ARG A N 1
ATOM 1659 C CA . ARG A 1 206 ? 0.272 15.626 15.719 1.00 96.50 206 ARG A CA 1
ATOM 1660 C C . ARG A 1 206 ? -0.351 14.796 14.600 1.00 96.50 206 ARG A C 1
ATOM 1662 O O . ARG A 1 206 ? -0.685 15.361 13.570 1.00 96.50 206 ARG A O 1
ATOM 1669 N N . ILE A 1 207 ? -0.610 13.509 14.841 1.00 96.38 207 ILE A N 1
ATOM 1670 C CA . ILE A 1 207 ? -1.397 12.664 13.929 1.00 96.38 207 ILE A CA 1
ATOM 1671 C C . ILE A 1 207 ? -2.791 13.258 13.703 1.00 96.38 207 ILE A C 1
ATOM 1673 O O . ILE A 1 207 ? -3.245 13.356 12.569 1.00 96.38 207 ILE A O 1
ATOM 1677 N N . ILE A 1 208 ? -3.484 13.662 14.769 1.00 95.62 208 ILE A N 1
ATOM 1678 C CA . ILE A 1 208 ? -4.827 14.247 14.652 1.00 95.62 208 ILE A CA 1
ATOM 1679 C C . ILE A 1 208 ? -4.774 15.590 13.914 1.00 95.62 208 ILE A C 1
ATOM 1681 O O . ILE A 1 208 ? -5.613 15.834 13.050 1.00 95.62 208 ILE A O 1
ATOM 1685 N N . ASP A 1 209 ? -3.777 16.430 14.209 1.00 96.19 209 ASP A N 1
ATOM 1686 C CA . ASP A 1 209 ? -3.563 17.698 13.505 1.00 96.19 209 ASP A CA 1
ATOM 1687 C C . ASP A 1 209 ? -3.309 17.449 12.007 1.00 96.19 209 ASP A C 1
ATOM 1689 O O . ASP A 1 209 ? -3.931 18.082 11.157 1.00 96.19 209 ASP A O 1
ATOM 1693 N N . TYR A 1 210 ? -2.463 16.466 11.680 1.00 96.69 210 TYR A N 1
ATOM 1694 C CA . TYR A 1 210 ? -2.190 16.035 10.312 1.00 96.69 210 TYR A CA 1
ATOM 1695 C C . TYR A 1 210 ? -3.467 15.593 9.595 1.00 96.69 210 TYR A C 1
ATOM 1697 O O . TYR A 1 210 ? -3.772 16.095 8.518 1.00 96.69 210 TYR A O 1
ATOM 1705 N N . ILE A 1 211 ? -4.246 14.699 10.209 1.00 95.88 211 ILE A N 1
ATOM 1706 C CA . ILE A 1 211 ? -5.515 14.218 9.653 1.00 95.88 211 ILE A CA 1
ATOM 1707 C C . ILE A 1 211 ? -6.466 15.399 9.394 1.00 95.88 211 ILE A C 1
ATOM 1709 O O . ILE A 1 211 ? -7.049 15.508 8.314 1.00 95.88 211 ILE A O 1
ATOM 1713 N N . ASN A 1 212 ? -6.599 16.313 10.357 1.00 95.94 212 ASN A N 1
ATOM 1714 C CA . ASN A 1 212 ? -7.505 17.457 10.265 1.00 95.94 212 ASN A CA 1
ATOM 1715 C C . ASN A 1 212 ? -7.103 18.487 9.197 1.00 95.94 212 ASN A C 1
ATOM 1717 O O . ASN A 1 212 ? -7.977 19.208 8.726 1.00 95.94 212 ASN A O 1
ATOM 1721 N N . ASN A 1 213 ? -5.843 18.515 8.749 1.00 96.56 213 ASN A N 1
ATOM 1722 C CA . ASN A 1 213 ? -5.417 19.357 7.621 1.00 96.56 213 ASN A CA 1
ATOM 1723 C C . ASN A 1 213 ? -6.008 18.907 6.270 1.00 96.56 213 ASN A C 1
ATOM 1725 O O . ASN A 1 213 ? -6.118 19.709 5.339 1.00 96.56 213 ASN A O 1
ATOM 1729 N N . TYR A 1 214 ? -6.397 17.635 6.150 1.00 95.56 214 TYR A N 1
ATOM 1730 C CA . TYR A 1 214 ? -6.941 17.063 4.913 1.00 95.56 214 TYR A CA 1
ATOM 1731 C C . TYR A 1 214 ? -8.435 16.737 4.994 1.00 95.56 214 TYR A C 1
ATOM 1733 O O . TYR A 1 214 ? -9.083 16.568 3.956 1.00 95.56 214 TYR A O 1
ATOM 1741 N N . ARG A 1 215 ? -8.998 16.638 6.203 1.00 93.12 215 ARG A N 1
ATOM 1742 C CA . ARG A 1 215 ? -10.411 16.306 6.407 1.00 93.12 215 ARG A CA 1
ATOM 1743 C C . ARG A 1 215 ? -11.340 17.483 6.146 1.00 93.12 215 ARG A C 1
ATOM 1745 O O . ARG A 1 215 ? -11.082 18.607 6.558 1.00 93.12 215 ARG A O 1
ATOM 1752 N N . SER A 1 216 ? -12.488 17.168 5.556 1.00 92.00 216 SER A N 1
ATOM 1753 C CA . SER A 1 216 ? -13.599 18.110 5.383 1.00 92.00 216 SER A CA 1
ATOM 1754 C C . SER A 1 216 ? -14.312 18.388 6.710 1.00 92.00 216 SER A C 1
ATOM 1756 O O . SER A 1 216 ? -14.755 19.503 6.965 1.00 92.00 216 SER A O 1
ATOM 1758 N N . ILE A 1 217 ? -14.408 17.366 7.568 1.00 91.75 217 ILE A N 1
ATOM 1759 C CA . ILE A 1 217 ? -14.982 17.455 8.914 1.00 91.75 217 ILE A CA 1
ATOM 1760 C C . ILE A 1 217 ? -13.900 17.025 9.913 1.00 91.75 217 ILE A C 1
ATOM 1762 O O . ILE A 1 217 ? -13.555 15.834 9.941 1.00 91.75 217 ILE A O 1
ATOM 1766 N N . PRO A 1 218 ? -13.351 17.958 10.713 1.00 93.00 218 PRO A N 1
ATOM 1767 C CA . PRO A 1 218 ? -12.326 17.644 11.699 1.00 93.00 218 PRO A CA 1
ATOM 1768 C C . PRO A 1 218 ? -12.786 16.595 12.715 1.00 93.00 218 PRO A C 1
ATOM 1770 O O . PRO A 1 218 ? -13.949 16.562 13.115 1.00 93.00 218 PRO A O 1
ATOM 1773 N N . ILE A 1 219 ? -11.856 15.753 13.157 1.00 93.19 219 ILE A N 1
ATOM 1774 C CA . ILE A 1 219 ? -12.077 14.747 14.200 1.00 93.19 219 ILE A CA 1
ATOM 1775 C C . ILE A 1 219 ? -11.594 15.251 15.560 1.00 93.19 219 ILE A C 1
ATOM 1777 O O . ILE A 1 219 ? -10.668 16.063 15.665 1.00 93.19 219 ILE A O 1
ATOM 1781 N N . SER A 1 220 ? -12.228 14.743 16.617 1.00 89.50 220 SER A N 1
ATOM 1782 C CA . SER A 1 220 ? -11.840 15.036 17.995 1.00 89.50 220 SER A CA 1
ATOM 1783 C C . SER A 1 220 ? -10.538 14.318 18.369 1.00 89.50 220 SER A C 1
ATOM 1785 O O . SER A 1 220 ? -10.091 13.386 17.699 1.00 89.50 220 SER A O 1
ATOM 1787 N N . LYS A 1 221 ? -9.934 14.708 19.498 1.00 86.69 221 LYS A N 1
ATOM 1788 C CA . LYS A 1 221 ? -8.736 14.025 20.014 1.00 86.69 221 LYS A CA 1
ATOM 1789 C C . LYS A 1 221 ? -9.019 12.634 20.595 1.00 86.69 221 LYS A C 1
ATOM 1791 O O . LYS A 1 221 ? -8.082 11.887 20.889 1.00 86.69 221 LYS A O 1
ATOM 1796 N N . ASN A 1 222 ? -10.292 12.277 20.766 1.00 87.81 222 ASN A N 1
ATOM 1797 C CA . ASN A 1 222 ? -10.710 10.985 21.290 1.00 87.81 222 ASN A CA 1
ATOM 1798 C C . ASN A 1 222 ? -10.710 9.923 20.180 1.00 87.81 222 ASN A C 1
ATOM 1800 O O . ASN A 1 222 ? -11.758 9.546 19.654 1.00 87.81 222 ASN A O 1
ATOM 1804 N N . THR A 1 223 ? -9.510 9.468 19.812 1.00 92.12 223 THR A N 1
ATOM 1805 C CA . THR A 1 223 ? -9.318 8.460 18.763 1.00 92.12 223 THR A CA 1
ATOM 1806 C C . THR A 1 223 ? -8.867 7.102 19.310 1.00 92.12 223 THR A C 1
ATOM 1808 O O . THR A 1 223 ? -8.118 7.033 20.289 1.00 92.12 223 THR A O 1
ATOM 1811 N N . SER A 1 224 ? -9.265 6.010 18.664 1.00 93.19 224 SER A N 1
ATOM 1812 C CA . SER A 1 224 ? -8.712 4.657 18.855 1.00 93.19 224 SER A CA 1
ATOM 1813 C C . SER A 1 224 ? -8.162 4.108 17.536 1.00 93.19 224 SER A C 1
ATOM 1815 O O . SER A 1 224 ? -8.360 4.706 16.483 1.00 93.19 224 SER A O 1
ATOM 1817 N N . TYR A 1 225 ? -7.431 2.993 17.589 1.00 93.06 225 TYR A N 1
ATOM 1818 C CA . TYR A 1 225 ? -6.948 2.307 16.388 1.00 93.06 225 TYR A CA 1
ATOM 1819 C C . TYR A 1 225 ? -7.802 1.071 16.119 1.00 93.06 225 TYR A C 1
ATOM 1821 O O . TYR A 1 225 ? -7.964 0.261 17.035 1.00 93.06 225 TYR A O 1
ATOM 1829 N N . TYR A 1 226 ? -8.293 0.893 14.892 1.00 88.62 226 TYR A N 1
ATOM 1830 C CA . TYR A 1 226 ? -8.983 -0.345 14.515 1.00 88.62 226 TYR A CA 1
ATOM 1831 C C . TYR A 1 226 ? -7.987 -1.436 14.077 1.00 88.62 226 TYR A C 1
ATOM 1833 O O . TYR A 1 226 ? -6.896 -1.110 13.602 1.00 88.62 226 TYR A O 1
ATOM 1841 N N . PRO A 1 227 ? -8.316 -2.734 14.230 1.00 87.50 227 PRO A N 1
ATOM 1842 C CA . PRO A 1 227 ? -7.477 -3.823 13.732 1.00 87.50 227 PRO A CA 1
ATOM 1843 C C . PRO A 1 227 ? -7.294 -3.749 12.215 1.00 87.50 227 PRO A C 1
ATOM 1845 O O . PRO A 1 227 ? -8.253 -3.512 11.483 1.00 87.50 227 PRO A O 1
ATOM 1848 N N . TYR A 1 228 ? -6.070 -3.972 11.747 1.00 84.00 228 TYR A N 1
ATOM 1849 C CA . TYR A 1 228 ? -5.763 -3.950 10.322 1.00 84.00 228 TYR A CA 1
ATOM 1850 C C . TYR A 1 228 ? -6.304 -5.191 9.600 1.00 84.00 228 TYR A C 1
ATOM 1852 O O . TYR A 1 228 ? -6.030 -6.317 10.024 1.00 84.00 228 TYR A O 1
ATOM 1860 N N . ASP A 1 229 ? -7.050 -4.988 8.512 1.00 88.50 229 ASP A N 1
ATOM 1861 C CA . ASP A 1 229 ? -7.591 -6.079 7.699 1.00 88.50 229 ASP A CA 1
ATOM 1862 C C . ASP A 1 229 ? -6.554 -6.553 6.674 1.00 88.50 229 ASP A C 1
ATOM 1864 O O . ASP A 1 229 ? -6.264 -5.868 5.694 1.00 88.50 229 ASP A O 1
ATOM 1868 N N . TRP A 1 230 ? -5.984 -7.732 6.922 1.00 89.81 230 TRP A N 1
ATOM 1869 C CA . TRP A 1 230 ? -4.963 -8.353 6.076 1.00 89.81 230 TRP A CA 1
ATOM 1870 C C . TRP A 1 230 ? -5.530 -9.206 4.935 1.00 89.81 230 TRP A C 1
ATOM 1872 O O . TRP A 1 230 ? -4.756 -9.881 4.250 1.00 89.81 230 TRP A O 1
ATOM 1882 N N . THR A 1 231 ? -6.848 -9.208 4.729 1.00 91.00 231 THR A N 1
ATOM 1883 C CA . THR A 1 231 ? -7.481 -9.894 3.596 1.00 91.00 231 THR A CA 1
ATOM 1884 C C . THR A 1 231 ? -6.937 -9.326 2.291 1.00 91.00 231 THR A C 1
ATOM 1886 O O . THR A 1 231 ? -6.812 -8.111 2.156 1.00 91.00 231 THR A O 1
ATOM 1889 N N . LEU A 1 232 ? -6.587 -10.193 1.340 1.00 92.75 232 LEU A N 1
ATOM 1890 C CA . LEU A 1 232 ? -6.030 -9.802 0.048 1.00 92.75 232 LEU A CA 1
ATOM 1891 C C . LEU A 1 232 ? -6.992 -8.862 -0.697 1.00 92.75 232 LEU A C 1
ATOM 1893 O O . LEU A 1 232 ? -8.191 -9.128 -0.783 1.00 92.75 232 LEU A O 1
ATOM 1897 N N . ASN A 1 233 ? -6.463 -7.788 -1.284 1.00 91.44 233 ASN A N 1
ATOM 1898 C CA . ASN A 1 233 ? -7.226 -6.820 -2.080 1.00 91.44 233 ASN A CA 1
ATOM 1899 C C . ASN A 1 233 ? -7.561 -7.339 -3.499 1.00 91.44 233 ASN A C 1
ATOM 1901 O O . ASN A 1 233 ? -7.270 -6.686 -4.502 1.00 91.44 233 ASN A O 1
ATOM 1905 N N . ASP A 1 234 ? -8.171 -8.522 -3.593 1.00 90.56 234 ASP A N 1
ATOM 1906 C CA . ASP A 1 234 ? -8.604 -9.135 -4.855 1.00 90.56 234 ASP A CA 1
ATOM 1907 C C . ASP A 1 234 ? -10.052 -8.751 -5.188 1.00 90.56 234 ASP A C 1
ATOM 1909 O O . ASP A 1 234 ? -10.946 -8.843 -4.348 1.00 90.56 234 ASP A O 1
ATOM 1913 N N . THR A 1 235 ? -10.303 -8.385 -6.444 1.00 86.75 235 THR A N 1
ATOM 1914 C CA . THR A 1 235 ? -11.661 -8.192 -6.997 1.00 86.75 235 THR A CA 1
ATOM 1915 C C . THR A 1 235 ? -12.558 -9.435 -6.900 1.00 86.75 235 THR A C 1
ATOM 1917 O O . THR A 1 235 ? -13.779 -9.314 -6.886 1.00 86.75 235 THR A O 1
ATOM 1920 N N . ASN A 1 236 ? -11.974 -10.636 -6.839 1.00 79.12 236 ASN A N 1
ATOM 1921 C CA . ASN A 1 236 ? -12.703 -11.907 -6.784 1.00 79.12 236 ASN A CA 1
ATOM 1922 C C . ASN A 1 236 ? -13.001 -12.373 -5.350 1.00 79.12 236 ASN A C 1
ATOM 1924 O O . ASN A 1 236 ? -13.740 -13.343 -5.166 1.00 79.12 236 ASN A O 1
ATOM 1928 N N . LEU A 1 237 ? -12.432 -11.713 -4.337 1.00 67.44 237 LEU A N 1
ATOM 1929 C CA . LEU A 1 237 ? -12.758 -11.963 -2.939 1.00 67.44 237 LEU A CA 1
ATOM 1930 C C . LEU A 1 237 ? -13.898 -11.017 -2.555 1.00 67.44 237 LEU A C 1
ATOM 1932 O O . LEU A 1 237 ? -13.700 -9.814 -2.404 1.00 67.44 237 LEU A O 1
ATOM 1936 N N . THR A 1 238 ? -15.114 -11.558 -2.443 1.00 48.25 238 THR A N 1
ATOM 1937 C CA . THR A 1 238 ? -16.268 -10.801 -1.939 1.00 48.25 238 THR A CA 1
ATOM 1938 C C . THR A 1 238 ? -15.981 -1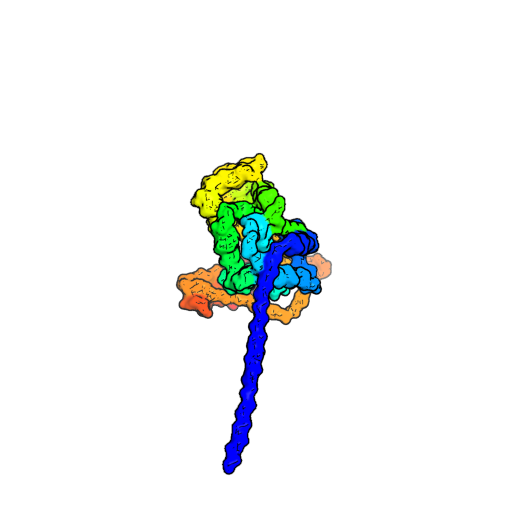0.313 -0.529 1.00 48.25 238 THR A C 1
ATOM 1940 O O . THR A 1 238 ? -15.498 -11.101 0.287 1.00 48.25 238 THR A O 1
ATOM 1943 N N . ASP A 1 239 ? -16.327 -9.057 -0.247 1.00 44.34 239 ASP A N 1
ATOM 1944 C CA . ASP A 1 239 ? -16.214 -8.445 1.075 1.00 44.34 239 ASP A CA 1
ATOM 1945 C C . ASP A 1 239 ? -16.881 -9.309 2.139 1.00 44.34 239 ASP A C 1
ATOM 1947 O O . ASP A 1 239 ? -18.102 -9.329 2.299 1.00 44.34 239 ASP A O 1
ATOM 1951 N N . ALA A 1 240 ? -16.059 -10.066 2.859 1.00 35.25 240 ALA A N 1
ATOM 1952 C CA . ALA A 1 240 ? -16.502 -10.730 4.062 1.00 35.25 240 ALA A CA 1
ATOM 1953 C C . ALA A 1 240 ? -16.712 -9.638 5.122 1.00 35.25 240 ALA A C 1
ATOM 1955 O O . ALA A 1 240 ? -15.815 -8.817 5.333 1.00 35.25 240 ALA A O 1
ATOM 1956 N N . PRO A 1 241 ? -17.870 -9.593 5.800 1.00 33.97 241 PRO A N 1
ATOM 1957 C CA . PRO A 1 241 ? -18.057 -8.662 6.894 1.00 33.97 241 PRO A CA 1
ATOM 1958 C C . PRO A 1 241 ? -17.022 -8.964 7.979 1.00 33.97 241 PRO A C 1
ATOM 1960 O O . PRO A 1 241 ? -16.847 -10.108 8.403 1.00 33.97 241 PRO A O 1
ATOM 1963 N N . SER A 1 242 ? -16.338 -7.913 8.422 1.00 41.41 242 SER A N 1
ATOM 1964 C CA . SER A 1 242 ? -15.442 -7.933 9.567 1.00 41.41 242 SER A CA 1
ATOM 1965 C C . SER A 1 242 ? -16.211 -8.333 10.829 1.00 41.41 242 SER A C 1
ATOM 1967 O O . SER A 1 242 ? -16.819 -7.498 11.496 1.00 41.41 242 SER A O 1
ATOM 1969 N N . SER A 1 243 ? -16.177 -9.615 11.158 1.00 31.73 243 SER A N 1
ATOM 1970 C CA . SER A 1 243 ? -16.453 -10.146 12.488 1.00 31.73 243 SER A CA 1
ATOM 1971 C C . SER A 1 243 ? -15.959 -11.582 12.533 1.00 31.73 243 SER A C 1
ATOM 1973 O O . SER A 1 243 ? -16.151 -12.337 11.584 1.00 31.73 243 SER A O 1
ATOM 1975 N N . GLU A 1 244 ? -15.287 -11.916 13.628 1.00 39.91 244 GLU A N 1
ATOM 1976 C CA . GLU A 1 244 ? -14.832 -13.249 13.999 1.00 39.91 244 GLU A CA 1
ATOM 1977 C C . GLU A 1 244 ? -15.818 -14.345 13.570 1.00 39.91 244 GLU A C 1
ATOM 1979 O O . GLU A 1 244 ? -16.866 -14.497 14.177 1.00 39.91 244 GLU A O 1
ATOM 1984 N N . ASP A 1 245 ? -15.484 -15.094 12.518 1.00 29.81 245 ASP A N 1
ATOM 1985 C CA . ASP A 1 245 ? -15.784 -16.521 12.385 1.00 29.81 245 ASP A CA 1
ATOM 1986 C C . ASP A 1 245 ? -15.229 -17.051 11.056 1.00 29.81 245 ASP A C 1
ATOM 1988 O O . ASP A 1 245 ? -15.789 -16.888 9.973 1.00 29.81 245 ASP A O 1
ATOM 1992 N N . LYS A 1 246 ? -14.100 -17.763 11.130 1.00 38.47 246 LYS A N 1
ATOM 1993 C CA . LYS A 1 246 ? -13.673 -18.639 10.035 1.00 38.47 246 LYS A CA 1
ATOM 1994 C C . LYS A 1 246 ? -14.653 -19.812 9.946 1.00 38.47 246 LYS A C 1
ATOM 1996 O O . LYS A 1 246 ? -14.444 -20.805 10.646 1.00 38.47 246 LYS A O 1
ATOM 2001 N N . LYS A 1 247 ? -15.640 -19.758 9.039 1.00 35.91 247 LYS A N 1
ATOM 2002 C CA . LYS A 1 247 ? -16.168 -20.942 8.322 1.00 35.91 247 LYS A CA 1
ATOM 2003 C C . LYS A 1 247 ? -17.189 -20.612 7.221 1.00 35.91 247 LYS A C 1
ATOM 2005 O O . LYS A 1 247 ? -18.188 -19.965 7.487 1.00 35.91 247 LYS A O 1
ATOM 2010 N N . SER A 1 248 ? -17.006 -21.308 6.086 1.00 31.33 248 SER A N 1
ATOM 2011 C CA . SER A 1 248 ? -17.998 -21.615 5.029 1.00 31.33 248 SER A CA 1
ATOM 2012 C C . SER A 1 248 ? -18.206 -20.502 3.988 1.00 31.33 248 SER A C 1
ATOM 2014 O O . SER A 1 248 ? -18.304 -19.349 4.356 1.00 31.33 248 SER A O 1
ATOM 2016 N N . SER A 1 249 ? -18.305 -20.727 2.676 1.00 28.62 249 SER A N 1
ATOM 2017 C CA . SER A 1 249 ? -18.334 -21.933 1.835 1.00 28.62 249 SER A CA 1
ATOM 2018 C C . SER A 1 249 ? -18.244 -21.499 0.373 1.00 28.62 249 SER A C 1
ATOM 2020 O O . SER A 1 249 ? -19.056 -20.679 -0.047 1.00 28.62 249 SER A O 1
ATOM 2022 N N . THR A 1 250 ? -17.416 -22.168 -0.426 1.00 29.23 250 THR A N 1
ATOM 2023 C CA . THR A 1 250 ? -17.717 -22.343 -1.853 1.00 29.23 250 THR A CA 1
ATOM 2024 C C . THR A 1 250 ? -17.254 -23.721 -2.305 1.00 29.23 250 THR A C 1
ATOM 2026 O O . THR A 1 250 ? -16.216 -24.236 -1.893 1.00 29.23 250 THR A O 1
ATOM 2029 N N . SER A 1 251 ? -18.131 -24.359 -3.064 1.00 37.59 251 SER A N 1
ATOM 2030 C CA . SER A 1 251 ? -18.184 -25.776 -3.382 1.00 37.59 251 SER A CA 1
ATOM 2031 C C . SER A 1 251 ? -17.147 -26.202 -4.420 1.00 37.59 251 SER A C 1
ATOM 2033 O O . SER A 1 251 ? -17.393 -26.012 -5.606 1.00 37.59 251 SER A O 1
ATOM 2035 N N . ILE A 1 252 ? -16.060 -26.864 -4.010 1.00 33.00 252 ILE A N 1
ATOM 2036 C CA . ILE A 1 252 ? -15.319 -27.808 -4.865 1.00 33.00 252 ILE A CA 1
ATOM 2037 C C . ILE A 1 252 ? -14.752 -28.942 -3.990 1.00 33.00 252 ILE A C 1
ATOM 2039 O O . ILE A 1 252 ? -14.034 -28.681 -3.033 1.00 33.00 252 ILE A O 1
ATOM 2043 N N . GLY A 1 253 ? -15.110 -30.184 -4.342 1.00 31.34 253 GLY A N 1
ATOM 2044 C CA . GLY A 1 253 ? -14.318 -31.420 -4.206 1.00 31.34 253 GLY A CA 1
ATOM 2045 C C . GLY A 1 253 ? -13.702 -31.795 -2.852 1.00 31.34 253 GLY A C 1
ATOM 2046 O O . GLY A 1 253 ? -12.723 -31.213 -2.404 1.00 31.34 253 GLY A O 1
ATOM 2047 N N . ASN A 1 254 ? -14.206 -32.878 -2.257 1.00 41.25 254 ASN A N 1
ATOM 2048 C CA . ASN A 1 254 ? -13.607 -33.558 -1.108 1.00 41.25 254 ASN A CA 1
ATOM 2049 C C . ASN A 1 254 ? -12.170 -34.059 -1.377 1.00 41.25 254 ASN A C 1
ATOM 2051 O O . ASN A 1 254 ? -11.899 -34.622 -2.434 1.00 41.25 254 ASN A O 1
ATOM 2055 N N . ASN A 1 255 ? -11.355 -34.022 -0.314 1.00 44.31 255 ASN A N 1
ATOM 2056 C CA . ASN A 1 255 ? -10.176 -34.866 -0.050 1.00 44.31 255 ASN A CA 1
ATOM 2057 C C . ASN A 1 255 ? -8.790 -34.440 -0.560 1.00 44.31 255 ASN A C 1
ATOM 2059 O O . ASN A 1 255 ? -8.063 -35.283 -1.073 1.00 44.31 255 ASN A O 1
ATOM 2063 N N . GLU A 1 256 ? -8.318 -33.243 -0.205 1.00 35.47 256 GLU A N 1
ATOM 2064 C CA . GLU A 1 256 ? -6.881 -33.071 0.055 1.00 35.47 256 GLU A CA 1
ATOM 2065 C C . GLU A 1 256 ? -6.637 -32.417 1.415 1.00 35.47 256 GLU A C 1
ATOM 2067 O O . GLU A 1 256 ? -7.339 -31.514 1.872 1.00 35.47 256 GLU A O 1
ATOM 2072 N N . ARG A 1 257 ? -5.687 -32.998 2.140 1.00 37.84 257 ARG A N 1
ATOM 2073 C CA . ARG A 1 257 ? -5.452 -32.796 3.564 1.00 37.84 257 ARG A CA 1
ATOM 2074 C C . ARG A 1 257 ? -5.062 -31.346 3.829 1.00 37.84 257 ARG A C 1
ATOM 2076 O O . ARG A 1 257 ? -3.921 -30.957 3.602 1.00 37.84 257 ARG A O 1
ATOM 2083 N N . ARG A 1 258 ? -5.981 -30.573 4.412 1.00 33.03 258 ARG A N 1
ATOM 2084 C CA . ARG A 1 258 ? -5.659 -29.326 5.113 1.00 33.03 258 ARG A CA 1
ATOM 2085 C C . ARG A 1 258 ? -4.807 -29.678 6.334 1.00 33.03 258 ARG A C 1
ATOM 2087 O O . ARG A 1 258 ? -5.327 -29.865 7.433 1.00 33.03 258 ARG A O 1
ATOM 2094 N N . TYR A 1 259 ? -3.499 -29.804 6.138 1.00 35.47 259 TYR A N 1
A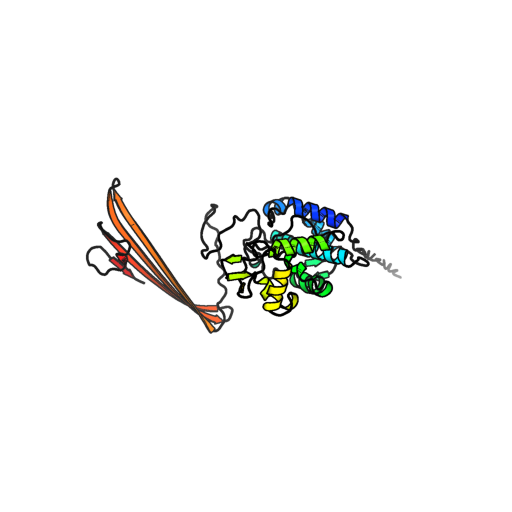TOM 2095 C CA . TYR A 1 259 ? -2.546 -29.728 7.233 1.00 35.47 259 TYR A CA 1
ATOM 2096 C C . TYR A 1 259 ? -2.614 -28.301 7.771 1.00 35.47 259 TYR A C 1
ATOM 2098 O O . TYR A 1 259 ? -1.991 -27.386 7.245 1.00 35.47 259 TYR A O 1
ATOM 2106 N N . VAL A 1 260 ? -3.427 -28.094 8.807 1.00 39.91 260 VAL A N 1
ATOM 2107 C CA . VAL A 1 260 ? -3.283 -26.911 9.649 1.00 39.91 260 VAL A CA 1
ATOM 2108 C C . VAL A 1 260 ? -1.950 -27.095 10.357 1.00 39.91 260 VAL A C 1
ATOM 2110 O O . VAL A 1 260 ? -1.837 -27.913 11.270 1.00 39.91 260 VAL A O 1
ATOM 2113 N N . VAL A 1 261 ? -0.919 -26.405 9.878 1.00 38.69 261 VAL A N 1
ATOM 2114 C CA . VAL A 1 261 ? 0.381 -26.394 10.541 1.00 38.69 261 VAL A CA 1
ATOM 2115 C C . VAL A 1 261 ? 0.179 -25.651 11.858 1.00 38.69 261 VAL A C 1
ATOM 2117 O O . VAL A 1 261 ? 0.101 -24.428 11.898 1.00 38.69 261 VAL A O 1
ATOM 2120 N N . SER A 1 262 ? -0.006 -26.399 12.942 1.00 53.84 262 SER A N 1
ATOM 2121 C CA . SER A 1 262 ? 0.055 -25.838 14.286 1.00 53.84 262 SER A CA 1
ATOM 2122 C C . SER A 1 262 ? 1.501 -25.418 14.517 1.00 53.84 262 SER A C 1
ATOM 2124 O O . SER A 1 262 ? 2.375 -26.278 14.618 1.00 53.84 262 SER A O 1
ATOM 2126 N N . SER A 1 263 ? 1.776 -24.119 14.607 1.00 64.12 263 SER A N 1
ATOM 2127 C CA . SER A 1 263 ? 3.026 -23.667 15.215 1.00 64.12 263 SER A CA 1
ATOM 2128 C C . SER A 1 263 ? 3.063 -24.126 16.679 1.00 64.12 263 SER A C 1
ATOM 2130 O O . SER A 1 263 ? 2.023 -24.264 17.333 1.00 64.12 263 SER A O 1
ATOM 2132 N N . ALA A 1 264 ? 4.259 -24.439 17.185 1.00 80.19 264 ALA A N 1
ATOM 2133 C CA . ALA A 1 264 ? 4.442 -24.665 18.615 1.00 80.19 264 ALA A CA 1
ATOM 2134 C C . ALA A 1 264 ? 4.121 -23.362 19.364 1.00 80.19 264 ALA A C 1
ATOM 2136 O O . ALA A 1 264 ? 4.467 -22.279 18.883 1.00 80.19 264 ALA A O 1
ATOM 2137 N N . ILE A 1 265 ? 3.444 -23.458 20.510 1.00 86.06 265 ILE A N 1
ATOM 2138 C CA . ILE A 1 265 ? 3.162 -22.267 21.320 1.00 86.06 265 ILE A CA 1
ATOM 2139 C C . ILE A 1 265 ? 4.470 -21.826 22.003 1.00 86.06 265 ILE A C 1
ATOM 2141 O O . ILE A 1 265 ? 5.331 -22.680 22.242 1.00 86.06 265 ILE A O 1
ATOM 2145 N N . PRO A 1 266 ? 4.673 -20.525 22.290 1.00 85.19 266 PRO A N 1
ATOM 2146 C CA . PRO A 1 266 ? 5.924 -20.033 22.867 1.00 85.19 266 PRO A CA 1
ATOM 2147 C C . PRO A 1 266 ? 6.358 -20.814 24.113 1.00 85.19 266 PRO A C 1
ATOM 2149 O O . PRO A 1 266 ? 5.519 -21.252 24.906 1.00 85.19 266 PRO A O 1
ATOM 2152 N N . ILE A 1 267 ? 7.667 -20.972 24.310 1.00 89.06 267 ILE A N 1
ATOM 2153 C CA . ILE A 1 267 ? 8.201 -21.699 25.466 1.00 89.06 267 ILE A CA 1
ATOM 2154 C C . ILE A 1 267 ? 7.696 -21.102 26.790 1.00 89.06 267 ILE A C 1
ATOM 2156 O O . ILE A 1 267 ? 7.670 -19.885 26.967 1.00 89.06 267 ILE A O 1
ATOM 2160 N N . GLY A 1 268 ? 7.259 -21.963 27.710 1.00 86.69 268 GLY A N 1
ATOM 2161 C CA . GLY A 1 268 ? 6.709 -21.553 29.005 1.00 86.69 268 GLY A CA 1
ATOM 2162 C C . GLY A 1 268 ? 5.269 -21.023 28.966 1.00 86.69 268 GLY A C 1
ATOM 2163 O O . GLY A 1 268 ? 4.728 -20.703 30.023 1.00 86.69 268 GLY A O 1
ATOM 2164 N N . SER A 1 269 ? 4.629 -20.954 27.793 1.00 88.81 269 SER A N 1
ATOM 2165 C CA . SER A 1 269 ? 3.217 -20.572 27.668 1.00 88.81 269 SER A CA 1
ATOM 2166 C C . SER A 1 269 ? 2.272 -21.769 27.803 1.00 88.81 269 SER A C 1
ATOM 2168 O O . SER A 1 269 ? 2.652 -22.921 27.566 1.00 88.81 269 SER A O 1
ATOM 2170 N N . TYR A 1 270 ? 1.027 -21.481 28.183 1.00 90.50 270 TYR A N 1
ATOM 2171 C CA . TYR A 1 270 ? -0.072 -22.438 28.225 1.00 90.50 270 TYR A CA 1
ATOM 2172 C C . TYR A 1 270 ? -1.181 -22.008 27.262 1.00 90.50 270 TYR A C 1
ATOM 2174 O O . TYR A 1 270 ? -1.482 -20.823 27.131 1.00 90.50 270 TYR A O 1
ATOM 2182 N N . GLU A 1 271 ? -1.815 -22.977 26.610 1.00 91.44 271 GLU A N 1
ATOM 2183 C CA . GLU A 1 271 ? -3.005 -22.761 25.790 1.00 91.44 271 GLU A CA 1
ATOM 2184 C C . GLU A 1 271 ? -4.101 -23.726 26.244 1.00 91.44 271 GLU A C 1
ATOM 2186 O O . GLU A 1 271 ? -3.902 -24.942 26.257 1.00 91.44 271 GLU A O 1
ATOM 2191 N N . ILE A 1 272 ? -5.265 -23.188 26.617 1.00 92.06 272 ILE A N 1
ATOM 2192 C CA . ILE A 1 272 ? -6.438 -23.979 26.994 1.00 92.06 272 ILE A CA 1
ATOM 2193 C C . ILE A 1 272 ? -7.547 -23.704 25.982 1.00 92.06 272 ILE A C 1
ATOM 2195 O O . ILE A 1 272 ? -8.012 -22.576 25.845 1.00 92.06 272 ILE A O 1
ATOM 2199 N N . LYS A 1 273 ? -7.987 -24.749 25.279 1.00 90.00 273 LYS A N 1
ATOM 2200 C CA . LYS A 1 273 ? -9.092 -24.704 24.316 1.00 90.00 273 LYS A CA 1
ATOM 2201 C C . LYS A 1 273 ? -10.264 -25.504 24.855 1.00 90.00 273 LYS A C 1
ATOM 2203 O O . LYS A 1 273 ? -10.124 -26.699 25.108 1.00 90.00 273 LYS A O 1
ATOM 2208 N N . ILE A 1 274 ? -11.419 -24.858 24.979 1.00 90.50 274 ILE A N 1
ATOM 2209 C CA . ILE A 1 274 ? -12.687 -25.507 25.317 1.00 90.50 274 ILE A CA 1
ATOM 2210 C C . ILE A 1 274 ? -13.601 -25.372 24.106 1.00 90.50 274 ILE A C 1
ATOM 2212 O O . ILE A 1 274 ? -13.946 -24.265 23.702 1.00 90.50 274 ILE A O 1
ATOM 2216 N N . PHE A 1 275 ? -13.991 -26.499 23.520 1.00 89.00 275 PHE A N 1
ATOM 2217 C CA . PHE A 1 275 ? -14.923 -26.531 22.401 1.00 89.00 275 PHE A CA 1
ATOM 2218 C C . PHE A 1 275 ? -16.179 -27.295 22.793 1.00 89.00 275 PHE A C 1
ATOM 2220 O O . PHE A 1 275 ? -16.111 -28.481 23.115 1.00 89.00 275 PHE A O 1
ATOM 2227 N N . ASN A 1 276 ? -17.323 -26.618 22.733 1.00 90.62 276 ASN A N 1
ATOM 2228 C CA . ASN A 1 276 ? -18.626 -27.196 23.028 1.00 90.62 276 ASN A CA 1
ATOM 2229 C C . ASN A 1 276 ? -19.433 -27.321 21.737 1.00 90.62 276 ASN A C 1
ATOM 2231 O O . ASN A 1 276 ? -19.548 -26.372 20.966 1.00 90.62 276 ASN A O 1
ATOM 2235 N N . ASN A 1 277 ? -20.021 -28.488 21.518 1.00 91.25 277 ASN A N 1
ATOM 2236 C CA . ASN A 1 277 ? -20.930 -28.738 20.414 1.00 91.25 277 ASN A CA 1
ATOM 2237 C C . ASN A 1 277 ? -22.221 -29.338 20.963 1.00 91.25 277 ASN A C 1
ATOM 2239 O O . ASN A 1 277 ? -22.184 -30.374 21.625 1.00 91.25 277 ASN A O 1
ATOM 2243 N N . LEU A 1 278 ? -23.344 -28.679 20.684 1.00 90.69 278 LEU A N 1
ATOM 2244 C CA . LEU A 1 278 ? -24.683 -29.170 20.974 1.00 90.69 278 LEU A CA 1
ATOM 2245 C C . LEU A 1 278 ? -25.426 -29.346 19.653 1.00 90.69 278 LEU A C 1
ATOM 2247 O O . LEU A 1 278 ? -25.630 -28.383 18.919 1.00 90.69 278 LEU A O 1
ATOM 2251 N N . TYR A 1 279 ? -25.855 -30.568 19.379 1.00 89.75 279 TYR A N 1
ATOM 2252 C CA . TYR A 1 279 ? -26.722 -30.896 18.258 1.00 89.75 279 TYR A CA 1
ATOM 2253 C C . TYR A 1 279 ? -28.029 -31.473 18.792 1.00 89.75 279 TYR A C 1
ATOM 2255 O O . TYR A 1 279 ? -28.014 -32.310 19.692 1.00 89.75 279 TYR A O 1
ATOM 2263 N N . SER A 1 280 ? -29.165 -31.027 18.262 1.00 90.19 280 SER A N 1
ATOM 2264 C CA . SER A 1 280 ? -30.478 -31.546 18.639 1.00 90.19 280 SER A CA 1
ATOM 2265 C C . SER A 1 280 ? -31.362 -31.658 17.410 1.00 90.19 280 SER A C 1
ATOM 2267 O O . SER A 1 280 ? -31.451 -30.720 16.620 1.00 90.19 280 SER A O 1
ATOM 2269 N N . GLN A 1 281 ? -32.037 -32.791 17.271 1.00 89.75 281 GLN A N 1
ATOM 2270 C CA . GLN A 1 281 ? -32.963 -33.063 16.179 1.00 89.75 281 GLN A CA 1
ATOM 2271 C C . GLN A 1 281 ? -34.270 -33.625 16.731 1.00 89.75 281 GLN A C 1
ATOM 2273 O O . GLN A 1 281 ? -34.270 -34.331 17.738 1.00 89.75 281 GLN A O 1
ATOM 2278 N N . LYS A 1 282 ? -35.389 -33.304 16.076 1.00 90.31 282 LYS A N 1
ATOM 2279 C CA . LYS A 1 282 ? -36.670 -33.979 16.309 1.00 90.31 282 LYS A CA 1
ATOM 2280 C C . LYS A 1 282 ? -36.816 -35.104 15.286 1.00 90.31 282 LYS A C 1
ATOM 2282 O O . LYS A 1 282 ? -36.499 -34.892 14.120 1.00 90.31 282 LYS A O 1
ATOM 2287 N N . THR A 1 283 ? -37.287 -36.264 15.716 1.00 82.56 283 THR A N 1
ATOM 2288 C CA . THR A 1 283 ? -37.459 -37.457 14.879 1.00 82.56 283 THR A CA 1
ATOM 2289 C C . THR A 1 283 ? -38.898 -37.956 14.948 1.00 82.56 283 THR A C 1
ATOM 2291 O O . THR A 1 283 ? -39.601 -37.743 15.938 1.00 82.56 283 THR A O 1
ATOM 2294 N N . GLY A 1 284 ? -39.356 -38.592 13.875 1.00 82.69 284 GLY A N 1
ATOM 2295 C CA . GLY A 1 284 ? -40.710 -39.117 13.750 1.00 82.69 284 GLY A CA 1
ATOM 2296 C C . GLY A 1 284 ? -40.971 -39.682 12.357 1.00 82.69 284 GLY A C 1
ATOM 2297 O O . GLY A 1 284 ? -40.051 -39.752 11.541 1.00 82.69 284 GLY A O 1
ATOM 2298 N N . SER A 1 285 ? -42.210 -40.087 12.097 1.00 81.62 285 SER A N 1
ATOM 2299 C CA . SER A 1 285 ? -42.655 -40.683 10.831 1.00 81.62 285 SER A CA 1
ATOM 2300 C C . SER A 1 285 ? -43.859 -39.909 10.288 1.00 81.62 285 SER A C 1
ATOM 2302 O O . SER A 1 285 ? -44.578 -39.274 11.059 1.00 81.62 285 SER A O 1
ATOM 2304 N N . ASP A 1 286 ? -44.034 -39.896 8.965 1.00 78.56 286 ASP A N 1
ATOM 2305 C CA . ASP A 1 286 ? -45.182 -39.287 8.273 1.00 78.56 286 ASP A CA 1
ATOM 2306 C C . ASP A 1 286 ? -45.481 -37.826 8.668 1.00 78.56 286 ASP A C 1
ATOM 2308 O O . ASP A 1 286 ? -46.627 -37.398 8.783 1.00 78.56 286 ASP A O 1
ATOM 2312 N N . GLY A 1 287 ? -44.427 -37.035 8.905 1.00 74.31 287 GLY A N 1
ATOM 2313 C CA . GLY A 1 287 ? -44.534 -35.620 9.291 1.00 74.31 287 GLY A CA 1
ATOM 2314 C C . GLY A 1 287 ? -44.910 -35.379 10.759 1.00 74.31 287 GLY A C 1
ATOM 2315 O O . GLY A 1 287 ? -44.882 -34.233 11.213 1.00 74.31 287 GLY A O 1
ATOM 2316 N N . ILE A 1 288 ? -45.190 -36.434 11.527 1.00 81.94 288 ILE A N 1
ATOM 2317 C CA . ILE A 1 288 ? -45.479 -36.363 12.959 1.00 81.94 288 ILE A CA 1
ATOM 2318 C C . ILE A 1 288 ? -44.180 -36.594 13.730 1.00 81.94 288 ILE A C 1
ATOM 2320 O O . ILE A 1 288 ? -43.655 -37.704 13.809 1.00 81.94 288 ILE A O 1
ATOM 2324 N N . LEU A 1 289 ? -43.646 -35.522 14.312 1.00 86.94 289 LEU A N 1
ATOM 2325 C CA . LEU A 1 289 ? -42.463 -35.570 15.170 1.00 86.94 289 LEU A CA 1
ATOM 2326 C C . LEU A 1 289 ? -42.877 -36.039 16.568 1.00 86.94 289 LEU A C 1
ATOM 2328 O O . LEU A 1 289 ? -43.693 -35.378 17.208 1.00 86.94 289 LEU A O 1
ATOM 2332 N N . ILE A 1 290 ? -42.301 -37.142 17.043 1.00 89.12 290 ILE A N 1
ATOM 2333 C CA . ILE A 1 290 ? -42.658 -37.766 18.331 1.00 89.12 290 ILE A CA 1
ATOM 2334 C C . ILE A 1 290 ? -41.495 -37.792 19.322 1.00 89.12 290 ILE A C 1
ATOM 2336 O O . ILE A 1 290 ? -41.725 -37.777 20.526 1.00 89.12 290 ILE A O 1
ATOM 2340 N N . ASP A 1 291 ? -40.256 -37.726 18.835 1.00 88.38 291 ASP A N 1
ATOM 2341 C CA . ASP A 1 291 ? -39.048 -37.855 19.646 1.00 88.38 291 ASP A CA 1
ATOM 2342 C C . ASP A 1 291 ? -38.061 -36.714 19.392 1.00 88.38 291 ASP A C 1
ATOM 2344 O O . ASP A 1 291 ? -38.131 -35.978 18.402 1.00 88.38 291 ASP A O 1
ATOM 2348 N N . ARG A 1 292 ? -37.097 -36.571 20.300 1.00 87.88 292 ARG A N 1
ATOM 2349 C CA . ARG A 1 292 ? -35.936 -35.696 20.163 1.00 87.88 292 ARG A CA 1
ATOM 2350 C C . ARG A 1 292 ? -34.672 -36.410 20.615 1.00 87.88 292 ARG A C 1
ATOM 2352 O O . ARG A 1 292 ? -34.603 -36.927 21.729 1.00 87.88 292 ARG A O 1
ATOM 2359 N N . SER A 1 293 ? -33.646 -36.329 19.777 1.00 88.94 293 SER A N 1
ATOM 2360 C CA . SER A 1 293 ? -32.287 -36.771 20.078 1.00 88.94 293 SER A CA 1
ATOM 2361 C C . SER A 1 293 ? -31.382 -35.556 20.222 1.00 88.94 293 SER A C 1
ATOM 2363 O O . SER A 1 293 ? -31.293 -34.735 19.308 1.00 88.94 293 SER A O 1
ATOM 2365 N N . SER A 1 294 ? -30.698 -35.446 21.356 1.00 88.75 294 SER A N 1
ATOM 2366 C CA . SER A 1 294 ? -29.714 -34.399 21.627 1.00 88.75 294 SER A CA 1
ATOM 2367 C C . SER A 1 294 ? -28.349 -35.007 21.934 1.00 88.75 294 SER A C 1
ATOM 2369 O O . SER A 1 294 ? -28.229 -35.953 22.713 1.00 88.75 294 SER A O 1
ATOM 2371 N N . PHE A 1 295 ? -27.310 -34.418 21.355 1.00 89.81 295 PHE A N 1
ATOM 2372 C CA . PHE A 1 295 ? -25.919 -34.827 21.467 1.00 89.81 295 PHE A CA 1
ATOM 2373 C C . PHE A 1 295 ? -25.106 -33.624 21.916 1.00 89.81 295 PHE A C 1
ATOM 2375 O O . PHE A 1 295 ? -25.103 -32.586 21.258 1.00 89.81 295 PHE A O 1
ATOM 2382 N N . PHE A 1 296 ? -24.402 -33.767 23.028 1.00 91.62 296 PHE A N 1
ATOM 2383 C CA . PHE A 1 296 ? -23.470 -32.773 23.518 1.00 91.62 296 PHE A CA 1
ATOM 2384 C C . PHE A 1 296 ? -22.065 -33.361 23.549 1.00 91.62 296 PHE A C 1
ATOM 2386 O O . PHE A 1 296 ? -21.853 -34.465 24.049 1.00 91.62 296 PHE A O 1
ATOM 2393 N N . THR A 1 297 ? -21.101 -32.627 23.007 1.00 91.19 297 THR A N 1
ATOM 2394 C CA . THR A 1 297 ? -19.678 -32.941 23.119 1.00 91.19 297 THR A CA 1
ATOM 2395 C C . THR A 1 297 ? -18.956 -31.716 23.653 1.00 91.19 297 THR A C 1
ATOM 2397 O O . THR A 1 297 ? -19.068 -30.642 23.070 1.00 91.19 297 THR A O 1
ATOM 2400 N N . THR A 1 298 ? -18.171 -31.886 24.709 1.00 90.75 298 THR A N 1
ATOM 2401 C CA . THR A 1 298 ? -17.171 -30.905 25.134 1.00 90.75 298 THR A CA 1
ATOM 2402 C C . THR A 1 298 ? -15.788 -31.501 24.924 1.00 90.75 298 THR A C 1
ATOM 2404 O O . THR A 1 298 ? -15.548 -32.666 25.234 1.00 90.75 298 THR A O 1
ATOM 2407 N N . THR A 1 299 ? -14.886 -30.747 24.310 1.00 92.06 299 THR A N 1
ATOM 2408 C CA . THR A 1 299 ? -13.476 -31.121 24.181 1.00 92.06 299 THR A CA 1
ATOM 2409 C C . THR A 1 299 ? -12.648 -30.068 24.889 1.00 92.06 299 THR A C 1
ATOM 2411 O O . THR A 1 299 ? -12.771 -28.885 24.575 1.00 92.06 299 THR A O 1
ATOM 2414 N N . ILE A 1 300 ? -11.808 -30.501 25.822 1.00 91.62 300 ILE A N 1
ATOM 2415 C CA . ILE A 1 300 ? -10.873 -29.646 26.542 1.00 91.62 300 ILE A CA 1
ATOM 2416 C C . ILE A 1 300 ? -9.472 -30.061 26.112 1.00 91.62 300 ILE A C 1
ATOM 2418 O O . ILE A 1 300 ? -9.080 -31.217 26.241 1.00 91.62 300 ILE A O 1
ATOM 2422 N N . THR A 1 301 ? -8.718 -29.119 25.562 1.00 93.94 301 THR A N 1
ATOM 2423 C CA . THR A 1 301 ? -7.304 -29.313 25.234 1.00 93.94 301 THR A CA 1
ATOM 2424 C C . THR A 1 301 ? -6.487 -28.361 26.079 1.00 93.94 301 THR A C 1
ATOM 2426 O O . THR A 1 301 ? -6.732 -27.160 26.031 1.00 93.94 301 THR A O 1
ATOM 2429 N N . ALA A 1 302 ? -5.523 -28.884 26.825 1.00 93.31 302 ALA A N 1
ATOM 2430 C CA . ALA A 1 302 ? -4.540 -28.091 27.545 1.00 93.31 302 ALA A CA 1
ATOM 2431 C C . ALA A 1 302 ? -3.158 -28.403 26.970 1.00 93.31 302 ALA A C 1
ATOM 2433 O O . ALA A 1 302 ? -2.729 -29.555 27.009 1.00 93.31 302 ALA A O 1
ATOM 2434 N N . LEU A 1 303 ? -2.486 -27.396 26.417 1.00 93.06 303 LEU A N 1
ATOM 2435 C CA . LEU A 1 303 ? -1.138 -27.489 25.862 1.00 93.06 303 LEU A CA 1
ATOM 2436 C C . LEU A 1 303 ? -0.171 -26.627 26.674 1.00 93.06 303 LEU A C 1
ATOM 2438 O O . LEU A 1 303 ? -0.520 -25.535 27.116 1.00 93.06 303 LEU A O 1
ATOM 2442 N N . TYR A 1 304 ? 1.058 -27.107 26.806 1.00 93.25 304 TYR A N 1
ATOM 2443 C CA . TYR A 1 304 ? 2.200 -26.413 27.382 1.00 93.25 304 TYR A CA 1
ATOM 2444 C C . TYR A 1 304 ? 3.349 -26.379 26.368 1.00 93.25 304 TYR A C 1
ATOM 2446 O O . TYR A 1 304 ? 3.719 -27.413 25.798 1.00 93.25 304 TYR A O 1
ATOM 2454 N N . GLY A 1 305 ? 3.914 -25.193 26.139 1.00 93.56 305 GLY A N 1
ATOM 2455 C CA . GLY A 1 305 ? 5.063 -24.998 25.255 1.00 93.56 305 GLY A CA 1
ATOM 2456 C C . GLY A 1 305 ? 6.352 -25.473 25.921 1.00 93.56 305 GLY A C 1
ATOM 2457 O O . GLY A 1 305 ? 6.976 -24.717 26.665 1.00 93.56 305 GLY A O 1
ATOM 2458 N N . PHE A 1 306 ? 6.758 -26.719 25.656 1.00 88.06 306 PHE A N 1
ATOM 2459 C CA . PHE A 1 306 ? 7.963 -27.317 26.245 1.00 88.06 306 PHE A CA 1
ATOM 2460 C C . PHE A 1 306 ? 9.240 -26.840 25.538 1.00 88.06 306 PHE A C 1
ATOM 2462 O O . PHE A 1 306 ? 10.240 -26.540 26.182 1.00 88.06 306 PHE A O 1
ATOM 2469 N N . THR A 1 307 ? 9.200 -26.711 24.207 1.00 87.19 307 THR A N 1
ATOM 2470 C CA . THR A 1 307 ? 10.250 -26.059 23.405 1.00 87.19 307 THR A CA 1
ATOM 2471 C C . THR A 1 307 ? 9.622 -25.268 22.258 1.00 87.19 307 THR A C 1
ATOM 2473 O O . THR A 1 307 ? 8.464 -25.490 21.916 1.00 87.19 307 THR A O 1
ATOM 2476 N N . ASN A 1 308 ? 10.411 -24.452 21.551 1.00 78.94 308 ASN A N 1
ATOM 2477 C CA . ASN A 1 308 ? 9.972 -23.746 20.333 1.00 78.94 308 ASN A CA 1
ATOM 2478 C C . ASN A 1 308 ? 9.563 -24.674 19.163 1.00 78.94 308 ASN A C 1
ATOM 2480 O O . ASN A 1 308 ? 9.267 -24.193 18.070 1.00 78.94 308 ASN A O 1
ATOM 2484 N N . ARG A 1 309 ? 9.606 -26.000 19.347 1.00 82.56 309 ARG A N 1
ATOM 2485 C CA . ARG A 1 309 ? 9.236 -27.012 18.345 1.00 82.56 309 ARG A CA 1
ATOM 2486 C C . ARG A 1 309 ? 8.379 -28.151 18.906 1.00 82.56 309 ARG A C 1
ATOM 2488 O O . ARG A 1 309 ? 7.988 -29.026 18.141 1.00 82.56 309 ARG A O 1
ATOM 2495 N N . LEU A 1 310 ? 8.108 -28.171 20.212 1.00 85.62 310 LEU A N 1
ATOM 2496 C CA . LEU A 1 310 ? 7.399 -29.262 20.879 1.00 85.62 310 LEU A CA 1
ATOM 2497 C C . LEU A 1 310 ? 6.447 -28.707 21.935 1.00 85.62 310 LEU A C 1
ATOM 2499 O O . LEU A 1 310 ? 6.882 -28.078 22.900 1.00 85.62 310 LEU A O 1
ATOM 2503 N N . ASN A 1 311 ? 5.169 -29.034 21.775 1.00 89.69 311 ASN A N 1
ATOM 2504 C CA . ASN A 1 311 ? 4.147 -28.834 22.790 1.00 89.69 311 ASN A CA 1
ATOM 2505 C C . ASN A 1 311 ? 3.867 -30.175 23.475 1.00 89.69 311 ASN A C 1
ATOM 2507 O O . ASN A 1 311 ? 3.838 -31.215 22.816 1.00 89.69 311 ASN A O 1
ATOM 2511 N N . VAL A 1 312 ? 3.610 -30.147 24.778 1.00 92.62 312 VAL A N 1
ATOM 2512 C CA . VAL A 1 312 ? 3.111 -31.298 25.540 1.00 92.62 312 VAL A CA 1
ATOM 2513 C C . VAL A 1 312 ? 1.745 -30.926 26.085 1.00 92.62 312 VAL A C 1
ATOM 2515 O O . VAL A 1 312 ? 1.543 -29.795 26.513 1.00 92.62 312 VAL A O 1
ATOM 2518 N N . GLY A 1 313 ? 0.786 -31.842 26.064 1.00 92.75 313 GLY A N 1
ATOM 2519 C CA . GLY A 1 313 ? -0.545 -31.518 26.543 1.00 92.75 313 GLY A CA 1
ATOM 2520 C C . GLY A 1 313 ? -1.477 -32.706 26.639 1.00 92.75 313 GLY A C 1
ATOM 2521 O O . GLY A 1 313 ? -1.123 -33.828 26.287 1.00 92.75 313 GLY A O 1
ATOM 2522 N N . ILE A 1 314 ? -2.680 -32.429 27.128 1.00 93.81 314 ILE A N 1
ATOM 2523 C CA . ILE A 1 314 ? -3.750 -33.403 27.328 1.00 93.81 314 ILE A CA 1
ATOM 2524 C C . ILE A 1 314 ? -4.959 -32.948 26.514 1.00 93.81 314 ILE A C 1
ATOM 2526 O O . ILE A 1 314 ? -5.313 -31.767 26.503 1.00 93.81 314 ILE A O 1
ATOM 2530 N N . ASN A 1 315 ? -5.602 -33.898 25.840 1.00 92.00 315 ASN A N 1
ATOM 2531 C CA . ASN A 1 315 ? -6.883 -33.700 25.178 1.00 92.00 315 ASN A CA 1
ATOM 2532 C C . ASN A 1 315 ? -7.905 -34.629 25.828 1.00 92.00 315 ASN A C 1
ATOM 2534 O O . ASN A 1 315 ? -7.725 -35.845 25.827 1.00 92.00 315 ASN A O 1
ATOM 2538 N N . THR A 1 316 ? -8.961 -34.053 26.388 1.00 92.12 316 THR A N 1
ATOM 2539 C CA . THR A 1 316 ? -10.098 -34.801 26.913 1.00 92.12 316 THR A CA 1
ATOM 2540 C C . THR A 1 316 ? -11.333 -34.464 26.103 1.00 92.12 316 THR A C 1
ATOM 2542 O O . THR A 1 316 ? -11.530 -33.331 25.657 1.00 92.12 316 THR A O 1
ATOM 2545 N N . ARG A 1 317 ? -12.191 -35.460 25.902 1.00 89.81 317 ARG A N 1
ATOM 2546 C CA . ARG A 1 317 ? -13.449 -35.286 25.194 1.00 89.81 317 ARG A CA 1
ATOM 2547 C C . ARG A 1 317 ? -14.553 -35.935 25.996 1.00 89.81 317 ARG A C 1
ATOM 2549 O O . ARG A 1 317 ? -14.613 -37.141 26.070 1.00 89.81 317 ARG A O 1
ATOM 2556 N N . TRP A 1 318 ? -15.482 -35.154 26.514 1.00 89.75 318 TRP A N 1
ATOM 2557 C CA . TRP A 1 318 ? -16.664 -35.705 27.157 1.00 89.75 318 TRP A CA 1
ATOM 2558 C C . TRP A 1 318 ? -17.877 -35.611 26.239 1.00 89.75 318 TRP A C 1
ATOM 2560 O O . TRP A 1 318 ? -18.095 -34.602 25.562 1.00 89.75 318 TRP A O 1
ATOM 2570 N N . ARG A 1 319 ? -18.667 -36.683 26.196 1.00 89.19 319 ARG A N 1
ATOM 2571 C CA . ARG A 1 319 ? -19.879 -36.784 25.383 1.00 89.19 319 ARG A CA 1
ATOM 2572 C C . ARG A 1 319 ? -21.067 -37.172 26.234 1.00 89.19 319 ARG A C 1
ATOM 2574 O O . ARG A 1 319 ? -20.961 -38.058 27.076 1.00 89.19 319 ARG A O 1
ATOM 2581 N N . LYS A 1 320 ? -22.215 -36.561 25.947 1.00 88.25 320 LYS A N 1
ATOM 2582 C CA . LYS A 1 320 ? -23.513 -36.939 26.504 1.00 88.25 320 LYS A CA 1
ATOM 2583 C C . LYS A 1 320 ? -24.564 -36.984 25.406 1.00 88.25 320 LYS A C 1
ATOM 2585 O O . LYS A 1 320 ? -24.680 -36.059 24.607 1.00 88.25 320 LYS A O 1
ATOM 2590 N N . VAL A 1 321 ? -25.324 -38.068 25.372 1.00 88.25 321 VAL A N 1
ATOM 2591 C CA . VAL A 1 321 ? -26.426 -38.277 24.432 1.00 88.25 321 VAL A CA 1
ATOM 2592 C C . VAL A 1 321 ? -27.698 -38.491 25.228 1.00 88.25 321 VAL A C 1
ATOM 2594 O O . VAL A 1 321 ? -27.679 -39.200 26.237 1.00 88.25 321 VAL A O 1
ATOM 2597 N N . ARG A 1 322 ? -28.797 -37.886 24.780 1.00 86.25 322 ARG A N 1
ATOM 2598 C CA . ARG A 1 322 ? -30.123 -38.086 25.362 1.00 86.25 322 ARG A CA 1
ATOM 2599 C C . ARG A 1 322 ? -31.176 -38.206 24.271 1.00 86.25 322 ARG A C 1
ATOM 2601 O O . ARG A 1 322 ? -31.224 -37.365 23.378 1.00 86.25 322 ARG A O 1
ATOM 2608 N N . ASN A 1 323 ? -32.036 -39.211 24.401 1.00 85.69 323 ASN A N 1
ATOM 2609 C CA . ASN A 1 323 ? -33.223 -39.393 23.569 1.00 85.69 323 ASN A CA 1
ATOM 2610 C C . ASN A 1 323 ? -34.475 -39.286 24.446 1.00 85.69 323 ASN A C 1
ATOM 2612 O O . ASN A 1 323 ? -34.508 -39.889 25.519 1.00 85.69 323 ASN A O 1
ATOM 2616 N N . HIS A 1 324 ? -35.470 -38.507 24.021 1.00 84.06 324 HIS A N 1
ATOM 2617 C CA . HIS A 1 324 ? -36.694 -38.276 24.790 1.00 84.06 324 HIS A CA 1
ATOM 2618 C C . HIS A 1 324 ? -37.898 -38.010 23.883 1.00 84.06 324 HIS A C 1
ATOM 2620 O O . HIS A 1 324 ? -37.767 -37.262 22.912 1.00 84.06 324 HIS A O 1
ATOM 2626 N N . ALA A 1 325 ? -39.071 -38.517 24.264 1.00 84.44 325 ALA A N 1
ATOM 2627 C CA . ALA A 1 325 ? -40.338 -38.178 23.621 1.00 84.44 325 ALA A CA 1
ATOM 2628 C C . ALA A 1 325 ? -40.639 -36.670 23.724 1.00 84.44 325 ALA A C 1
ATOM 2630 O O . ALA A 1 325 ? -40.182 -35.985 24.647 1.00 84.44 325 ALA A O 1
ATOM 2631 N N . LEU A 1 326 ? -41.393 -36.127 22.773 1.00 83.19 326 LEU A N 1
ATOM 2632 C CA . LEU A 1 326 ? -41.897 -34.758 22.842 1.00 83.19 326 LEU A CA 1
ATOM 2633 C C . LEU A 1 326 ? -43.094 -34.663 23.814 1.00 83.19 326 LEU A C 1
ATOM 2635 O O . LEU A 1 326 ? -43.868 -35.610 23.918 1.00 83.19 326 LEU A O 1
ATOM 2639 N N . PRO A 1 327 ? -43.282 -33.519 24.497 1.00 81.88 327 PRO A N 1
ATOM 2640 C CA . PRO A 1 327 ? -42.477 -32.302 24.410 1.00 81.88 327 PRO A CA 1
ATOM 2641 C C . PRO A 1 327 ? -41.159 -32.414 25.196 1.00 81.88 327 PRO A C 1
ATOM 2643 O O . PRO A 1 327 ? -41.137 -32.794 26.360 1.00 81.88 327 PRO A O 1
ATOM 2646 N N . SER A 1 328 ? -40.042 -32.027 24.573 1.00 81.94 328 SER A N 1
ATOM 2647 C CA . SER A 1 328 ? -38.728 -31.996 25.229 1.00 81.94 328 SER A CA 1
ATOM 2648 C C . SER A 1 328 ? -37.879 -30.821 24.743 1.00 81.94 328 SER A C 1
ATOM 2650 O O . SER A 1 328 ? -37.981 -30.374 23.596 1.00 81.94 328 SER A O 1
ATOM 2652 N N . LEU A 1 329 ? -37.029 -30.282 25.621 1.00 83.88 329 LEU A N 1
ATOM 2653 C CA . LEU A 1 329 ? -36.154 -29.138 25.334 1.00 83.88 329 LEU A CA 1
ATOM 2654 C C . LEU A 1 329 ? -34.839 -29.593 24.682 1.00 83.88 329 LEU A C 1
ATOM 2656 O O . LEU A 1 329 ? -34.311 -30.651 25.009 1.00 83.88 329 LEU A O 1
ATOM 2660 N N . ALA A 1 330 ? -34.259 -28.776 23.796 1.00 82.75 330 ALA A N 1
ATOM 2661 C CA . ALA A 1 330 ? -32.976 -29.096 23.150 1.00 82.75 330 ALA A CA 1
ATOM 2662 C C . ALA A 1 330 ? -31.840 -29.257 24.181 1.00 82.75 330 ALA A C 1
ATOM 2664 O O . ALA A 1 330 ? -30.990 -30.139 24.048 1.00 82.75 330 ALA A O 1
ATOM 2665 N N . PHE A 1 331 ? -31.906 -28.469 25.260 1.00 85.00 331 PHE A N 1
ATOM 2666 C CA . PHE A 1 331 ? -30.989 -28.481 26.401 1.00 85.00 331 PHE A CA 1
ATOM 2667 C C . PHE A 1 331 ? -31.245 -29.615 27.408 1.00 85.00 331 PHE A C 1
ATOM 2669 O O . PHE A 1 331 ? -30.499 -29.747 28.375 1.00 85.00 331 PHE A O 1
ATOM 2676 N N . ALA A 1 332 ? -32.248 -30.478 27.192 1.00 82.62 332 ALA A N 1
ATOM 2677 C CA . ALA A 1 332 ? -32.545 -31.589 28.103 1.00 82.62 332 ALA A CA 1
ATOM 2678 C C . ALA A 1 332 ? -31.366 -32.569 28.263 1.00 82.62 332 ALA A C 1
ATOM 2680 O O . ALA A 1 332 ? -31.291 -33.285 29.263 1.00 82.62 332 ALA A O 1
ATOM 2681 N N . VAL A 1 333 ? -30.412 -32.574 27.323 1.00 83.06 333 VAL A N 1
ATOM 2682 C CA . VAL A 1 333 ? -29.156 -33.334 27.427 1.00 83.06 333 VAL A CA 1
ATOM 2683 C C . VAL A 1 333 ? -28.332 -32.957 28.666 1.00 83.06 333 VAL A C 1
ATOM 2685 O O . VAL A 1 333 ? -27.613 -33.800 29.187 1.00 83.06 333 VAL A O 1
ATOM 2688 N N . PHE A 1 334 ? -28.476 -31.747 29.212 1.00 85.50 334 PHE A N 1
ATOM 2689 C CA . PHE A 1 334 ? -27.787 -31.332 30.440 1.00 85.50 334 PHE A CA 1
ATOM 2690 C C . PHE A 1 334 ? -28.505 -31.767 31.723 1.00 85.50 334 PHE A C 1
ATOM 2692 O O . PHE A 1 334 ? -27.865 -31.868 32.764 1.00 85.50 334 PHE A O 1
ATOM 2699 N N . GLY A 1 335 ? -29.799 -32.090 31.649 1.00 76.69 335 GLY A N 1
ATOM 2700 C CA . GLY A 1 335 ? -30.600 -32.494 32.806 1.00 76.69 335 GLY A CA 1
ATOM 2701 C C . GLY A 1 335 ? -30.264 -33.888 33.352 1.00 76.69 335 GLY A C 1
ATOM 2702 O O . GLY A 1 335 ? -29.593 -34.693 32.693 1.00 76.69 335 GLY A O 1
ATOM 2703 N N . SER A 1 336 ? -30.771 -34.164 34.556 1.00 64.38 336 SER A N 1
ATOM 2704 C CA . SER A 1 336 ? -30.584 -35.404 35.327 1.00 64.38 336 SER A CA 1
ATOM 2705 C C . SER A 1 336 ? -31.798 -36.347 35.338 1.00 64.38 336 SER A C 1
ATOM 2707 O O . SER A 1 336 ? -31.705 -37.413 35.929 1.00 64.38 336 SER A O 1
ATOM 2709 N N . GLY A 1 337 ? -32.927 -35.972 34.719 1.00 58.88 337 GLY A N 1
ATOM 2710 C CA . GLY A 1 337 ? -34.181 -36.741 34.813 1.00 58.88 337 GLY A CA 1
ATOM 2711 C C . GLY A 1 337 ? -34.105 -38.163 34.238 1.00 58.88 337 GLY A C 1
ATOM 2712 O O . GLY A 1 337 ? -33.441 -38.360 33.219 1.00 58.88 337 GLY A O 1
ATOM 2713 N N . GLU A 1 338 ? -34.816 -39.095 34.881 1.00 53.72 338 GLU A N 1
ATOM 2714 C CA . GLU A 1 338 ? -34.841 -40.550 34.628 1.00 53.72 338 GLU A CA 1
ATOM 2715 C C . GLU A 1 338 ? -35.628 -40.966 33.375 1.00 53.72 338 GLU A C 1
ATOM 2717 O O . GLU A 1 338 ? -35.399 -42.045 32.829 1.00 53.72 338 GLU A O 1
ATOM 2722 N N . ASP A 1 339 ? -36.496 -40.095 32.864 1.00 54.38 339 ASP A N 1
ATOM 2723 C CA . ASP A 1 339 ? -37.241 -40.367 31.642 1.00 54.38 339 ASP A CA 1
ATOM 2724 C C . ASP A 1 339 ? -36.327 -40.147 30.426 1.00 54.38 339 ASP A C 1
ATOM 2726 O O . ASP A 1 339 ? -35.793 -39.055 30.190 1.00 54.38 339 ASP A O 1
ATOM 2730 N N . GLY A 1 340 ? -36.081 -41.222 29.676 1.00 58.53 340 GLY A N 1
ATOM 2731 C CA . GLY A 1 340 ? -35.272 -41.238 28.456 1.00 58.53 340 GLY A CA 1
ATOM 2732 C C . GLY A 1 340 ? -33.852 -41.786 28.634 1.00 58.53 340 GLY A C 1
ATOM 2733 O O . GLY A 1 340 ? -33.114 -41.434 29.553 1.00 58.53 340 GLY A O 1
ATOM 2734 N N . GLY A 1 341 ? -33.430 -42.635 27.693 1.00 61.31 341 GLY A N 1
ATOM 2735 C CA . GLY A 1 341 ? -32.089 -43.216 27.691 1.00 61.31 341 GLY A CA 1
ATOM 2736 C C . GLY A 1 341 ? -31.014 -42.135 27.568 1.00 61.31 341 GLY A C 1
ATOM 2737 O O . GLY A 1 341 ? -30.887 -41.493 26.520 1.00 61.31 341 GLY A O 1
ATOM 2738 N N . SER A 1 342 ? -30.227 -41.946 28.629 1.00 66.44 342 SER A N 1
ATOM 2739 C CA . SER A 1 342 ? -29.042 -41.089 28.621 1.00 66.44 342 SER A CA 1
ATOM 2740 C C . SER A 1 342 ? -27.769 -41.931 28.696 1.00 66.44 342 SER A C 1
ATOM 2742 O O . SER A 1 342 ? -27.704 -42.933 29.405 1.00 66.44 342 SER A O 1
ATOM 2744 N N . ARG A 1 343 ? -26.755 -41.555 27.915 1.00 70.25 343 ARG A N 1
ATOM 2745 C CA . ARG A 1 343 ? -25.418 -42.165 27.960 1.00 70.25 343 ARG A CA 1
ATOM 2746 C C . ARG A 1 343 ? -24.379 -41.055 28.007 1.00 70.25 343 ARG A C 1
ATOM 2748 O O . ARG A 1 343 ? -24.474 -40.105 27.228 1.00 70.25 343 ARG A O 1
ATOM 2755 N N . SER A 1 344 ? -23.392 -41.172 28.891 1.00 76.81 344 SER A N 1
ATOM 2756 C CA . SER A 1 344 ? -22.268 -40.233 28.975 1.00 76.81 344 SER A CA 1
ATOM 2757 C C . SER A 1 344 ? -20.937 -40.949 29.171 1.00 76.81 344 SER A C 1
ATOM 2759 O O . SER A 1 344 ? -20.903 -41.992 29.818 1.00 76.81 344 SER A O 1
ATOM 2761 N N . GLY A 1 345 ? -19.852 -40.376 28.651 1.00 71.81 345 GLY A N 1
ATOM 2762 C CA . GLY A 1 345 ? -18.503 -40.936 28.764 1.00 71.81 345 GLY A CA 1
ATOM 2763 C C . GLY A 1 345 ? -17.408 -39.972 28.301 1.00 71.81 345 GLY A C 1
ATOM 2764 O O . GLY A 1 345 ? -17.712 -38.953 27.673 1.00 71.81 345 GLY A O 1
ATOM 2765 N N . PHE A 1 346 ? -16.163 -40.303 28.654 1.00 60.66 346 PHE A N 1
ATOM 2766 C CA . PHE A 1 346 ? -14.931 -39.633 28.213 1.00 60.66 346 PHE A CA 1
ATOM 2767 C C . PHE A 1 346 ? -14.315 -40.308 26.980 1.00 60.66 346 PHE A C 1
ATOM 2769 O O . PHE A 1 346 ? -14.694 -41.469 26.703 1.00 60.66 346 PHE A O 1
#